Protein AF-A0A9E2ZKD4-F1 (afdb_monomer)

Nearest PDB structures (foldseek):
  1iul-assembly1_A  TM=9.015E-01  e=1.780E-11  Thermus thermophilus
  3ufx-assembly1_A  TM=7.859E-01  e=5.517E-05  Thermus aquaticus
  1oi7-assembly1_A  TM=7.843E-01  e=1.184E-04  Thermus thermophilus HB8
  7mss-assembly1_A  TM=6.967E-01  e=1.414E-03  Homo sapiens
  7jmk-assembly2_C  TM=7.103E-01  e=1.943E-03  Sus scrofa

Foldseek 3Di:
DDDDDDDDDDDDDDDDPPDDPQDPQQPPPPPDPDDDDDDLPADLVVLVCCLPVDAEEEQEPQDQDCPDPSVVLLVLCVVSRHHYAYADLVDQDHPNHGYHPALLRDPLSSPHAEYEYPDAQVPVLVNLVSCLVSVHQEYAAEANRDDVVSSVVNVVSNHRYHHRHRVSVSCVVVVD

Solvent-accessible surface area (backbone atoms only — not comparable to full-atom values): 10615 Å² total; per-residue (Å²): 134,86,78,83,86,85,84,81,89,85,85,89,80,84,88,79,84,80,76,76,81,73,74,79,78,75,76,76,74,79,86,73,79,90,66,92,74,89,73,80,58,66,50,71,65,53,55,48,46,53,73,70,67,56,51,29,34,32,32,38,55,37,44,88,52,73,88,38,66,46,26,46,43,50,47,44,42,43,75,73,70,31,48,60,40,35,19,26,73,89,45,65,65,50,98,94,28,67,24,29,60,43,75,77,71,52,60,75,89,72,51,53,35,33,40,36,37,64,44,57,36,98,59,36,44,65,57,44,54,42,36,59,72,67,64,31,52,26,43,34,26,25,68,86,18,67,49,69,72,40,46,51,53,36,47,76,72,69,25,45,48,41,63,54,45,49,67,75,58,47,34,73,73,69,74,102

Structure (mmCIF, N/CA/C/O backbone):
data_AF-A0A9E2ZKD4-F1
#
_entry.id   AF-A0A9E2ZKD4-F1
#
loop_
_atom_site.group_PDB
_atom_site.id
_atom_site.type_symbol
_atom_site.label_atom_id
_atom_site.label_alt_id
_atom_site.label_comp_id
_atom_site.label_asym_id
_atom_site.label_entity_id
_atom_site.label_seq_id
_atom_site.pdbx_PDB_ins_code
_atom_site.Cartn_x
_atom_site.Cartn_y
_atom_site.Cartn_z
_atom_site.occupancy
_atom_site.B_iso_or_equiv
_atom_site.auth_seq_id
_atom_site.auth_comp_id
_atom_site.auth_asym_id
_atom_site.auth_atom_id
_atom_site.pdbx_PDB_model_num
ATOM 1 N N . MET A 1 1 ? 36.416 5.811 59.026 1.00 36.94 1 MET A N 1
ATOM 2 C CA . MET A 1 1 ? 36.657 5.945 57.577 1.00 36.94 1 MET A CA 1
ATOM 3 C C . MET A 1 1 ? 36.026 4.723 56.949 1.00 36.94 1 MET A C 1
ATOM 5 O O . MET A 1 1 ? 36.525 3.634 57.180 1.00 36.94 1 MET A O 1
ATOM 9 N N . SER A 1 2 ? 34.744 4.839 56.617 1.00 34.47 2 SER A N 1
ATOM 10 C CA . SER A 1 2 ? 34.282 5.076 55.236 1.00 34.47 2 SER A CA 1
ATOM 11 C C . SER A 1 2 ? 34.100 3.724 54.548 1.00 34.47 2 SER A C 1
ATOM 13 O O . SER A 1 2 ? 35.009 2.911 54.608 1.00 34.47 2 SER A O 1
ATOM 15 N N . GLU A 1 3 ? 32.999 3.346 53.925 1.00 33.75 3 GLU A N 1
ATOM 16 C CA . GLU A 1 3 ? 31.674 3.892 53.621 1.00 33.75 3 GLU A CA 1
ATOM 17 C C . GLU A 1 3 ? 30.834 2.611 53.385 1.00 33.75 3 GLU A C 1
ATOM 19 O O . GLU A 1 3 ? 31.353 1.617 52.881 1.00 33.75 3 GLU A O 1
ATOM 24 N N . ASP A 1 4 ? 29.703 2.461 54.071 1.00 29.75 4 ASP A N 1
ATOM 25 C CA . ASP A 1 4 ? 28.352 2.656 53.514 1.00 29.75 4 ASP A CA 1
ATOM 26 C C . ASP A 1 4 ? 27.877 1.453 52.661 1.00 29.75 4 ASP A C 1
ATOM 28 O O . ASP A 1 4 ? 28.505 1.058 51.687 1.00 29.75 4 ASP A O 1
ATOM 32 N N . CYS A 1 5 ? 26.894 0.702 53.178 1.00 24.03 5 CYS A N 1
ATOM 33 C CA . CYS A 1 5 ? 25.504 0.682 52.680 1.00 24.03 5 CYS A CA 1
ATOM 34 C C . CYS A 1 5 ? 25.340 -0.364 51.562 1.00 24.03 5 CYS A C 1
ATOM 36 O O . CYS A 1 5 ? 26.036 -0.344 50.562 1.00 24.03 5 CYS A O 1
ATOM 38 N N . GLY A 1 6 ? 24.512 -1.397 51.656 1.00 25.64 6 GLY A N 1
ATOM 39 C CA . GLY A 1 6 ? 23.216 -1.518 52.297 1.00 25.64 6 GLY A CA 1
ATOM 40 C C . GLY A 1 6 ? 22.281 -2.196 51.285 1.00 25.64 6 GLY A C 1
ATOM 41 O O . GLY A 1 6 ? 22.474 -2.095 50.079 1.00 25.64 6 GLY A O 1
ATOM 42 N N . ASP A 1 7 ? 21.261 -2.864 51.813 1.00 29.80 7 ASP A N 1
ATOM 43 C CA . ASP A 1 7 ? 19.986 -3.166 51.149 1.00 29.80 7 ASP A CA 1
ATOM 44 C C . ASP A 1 7 ? 19.743 -4.544 50.470 1.00 29.80 7 ASP A C 1
ATOM 46 O O . ASP A 1 7 ? 20.015 -4.815 49.303 1.00 29.80 7 ASP A O 1
ATOM 50 N N . VAL A 1 8 ? 19.174 -5.433 51.298 1.00 28.08 8 VAL A N 1
ATOM 51 C CA . VAL A 1 8 ? 17.851 -6.078 51.148 1.00 28.08 8 VAL A CA 1
ATOM 52 C C . VAL A 1 8 ? 17.507 -6.754 49.809 1.00 28.08 8 VAL A C 1
ATOM 54 O O . VAL A 1 8 ? 17.046 -6.167 48.833 1.00 28.08 8 VAL A O 1
ATOM 57 N N . ARG A 1 9 ? 17.503 -8.092 49.861 1.00 30.50 9 ARG A N 1
ATOM 58 C CA . ARG A 1 9 ? 16.556 -8.925 49.099 1.00 30.50 9 ARG A CA 1
ATOM 59 C C . ARG A 1 9 ? 15.141 -8.676 49.623 1.00 30.50 9 ARG A C 1
ATOM 61 O O . ARG A 1 9 ? 14.994 -8.736 50.838 1.00 30.50 9 ARG A O 1
ATOM 68 N N . VAL A 1 10 ? 14.116 -8.610 48.751 1.00 29.84 10 VAL A N 1
ATOM 69 C CA . VAL A 1 10 ? 12.889 -9.452 48.824 1.00 29.84 10 VAL A CA 1
ATOM 70 C C . VAL A 1 10 ? 11.753 -9.051 47.840 1.00 29.84 10 VAL A C 1
ATOM 72 O O . VAL A 1 10 ? 11.271 -7.930 47.824 1.00 29.84 10 VAL A O 1
ATOM 75 N N . ARG A 1 11 ? 11.243 -10.091 47.150 1.00 30.28 11 ARG A N 1
ATOM 76 C CA . ARG A 1 11 ? 9.865 -10.376 46.656 1.00 30.28 11 ARG A CA 1
ATOM 77 C C . ARG A 1 11 ? 9.265 -9.744 45.380 1.00 30.28 11 ARG A C 1
ATOM 79 O O . ARG A 1 11 ? 8.984 -8.564 45.252 1.00 30.28 11 ARG A O 1
ATOM 86 N N . ARG A 1 12 ? 8.857 -10.707 44.540 1.00 40.44 12 ARG A N 1
ATOM 87 C CA . ARG A 1 12 ? 7.824 -10.750 43.490 1.00 40.44 12 ARG A CA 1
ATOM 88 C C . ARG A 1 12 ? 6.602 -9.828 43.686 1.00 40.44 12 ARG A C 1
ATOM 90 O O . ARG A 1 12 ? 5.937 -9.903 44.716 1.00 40.44 12 ARG A O 1
ATOM 97 N N . ARG A 1 13 ? 6.173 -9.185 42.590 1.00 37.03 13 ARG A N 1
ATOM 98 C CA . ARG A 1 13 ? 4.765 -8.906 42.213 1.00 37.03 13 ARG A CA 1
ATOM 99 C C . ARG A 1 13 ? 4.654 -9.084 40.689 1.00 37.03 13 ARG A C 1
ATOM 101 O O . ARG A 1 13 ? 5.469 -8.544 39.960 1.00 37.03 13 ARG A O 1
ATOM 108 N N . ARG A 1 14 ? 3.949 -10.113 40.206 1.00 32.31 14 ARG A N 1
ATOM 109 C CA . ARG A 1 14 ? 2.558 -10.083 39.699 1.00 32.31 14 ARG A CA 1
ATOM 110 C C . ARG A 1 14 ? 2.291 -8.982 38.659 1.00 32.31 14 ARG A C 1
ATOM 112 O O . ARG A 1 14 ? 2.238 -7.813 39.004 1.00 32.31 14 ARG A O 1
ATOM 119 N N . GLY A 1 15 ? 2.086 -9.463 37.429 1.00 33.38 15 GLY A N 1
ATOM 120 C CA . GLY A 1 15 ? 1.251 -8.968 36.332 1.00 33.38 15 GLY A CA 1
ATOM 121 C C . GLY A 1 15 ? 0.768 -7.520 36.324 1.00 33.38 15 GLY A C 1
ATOM 122 O O . GLY A 1 15 ? -0.015 -7.113 37.172 1.00 33.38 15 GLY A O 1
ATOM 123 N N . ALA A 1 16 ? 1.085 -6.839 35.227 1.00 34.12 16 ALA A N 1
ATOM 124 C CA . ALA A 1 16 ? 0.188 -5.890 34.588 1.00 34.12 16 ALA A CA 1
ATOM 125 C C . ALA A 1 16 ? 0.417 -5.990 33.076 1.00 34.12 16 ALA A C 1
ATOM 127 O O . ALA A 1 16 ? 1.496 -5.680 32.574 1.00 34.12 16 ALA A O 1
ATOM 128 N N . ALA A 1 17 ? -0.587 -6.507 32.370 1.00 35.09 17 ALA A N 1
ATOM 129 C CA . ALA A 1 17 ? -0.653 -6.459 30.922 1.00 35.09 17 ALA A CA 1
ATOM 130 C C . ALA A 1 17 ? -0.643 -4.988 30.492 1.00 35.09 17 ALA A C 1
ATOM 132 O O . ALA A 1 17 ? -1.524 -4.217 30.876 1.00 35.09 17 ALA A O 1
ATOM 133 N N . LEU A 1 18 ? 0.366 -4.596 29.717 1.00 36.00 18 LEU A N 1
ATOM 134 C CA . LEU A 1 18 ? 0.381 -3.302 29.054 1.00 36.00 18 LEU A CA 1
ATOM 135 C C . LEU A 1 18 ? -0.612 -3.376 27.897 1.00 36.00 18 LEU A C 1
ATOM 137 O O . LEU A 1 18 ? 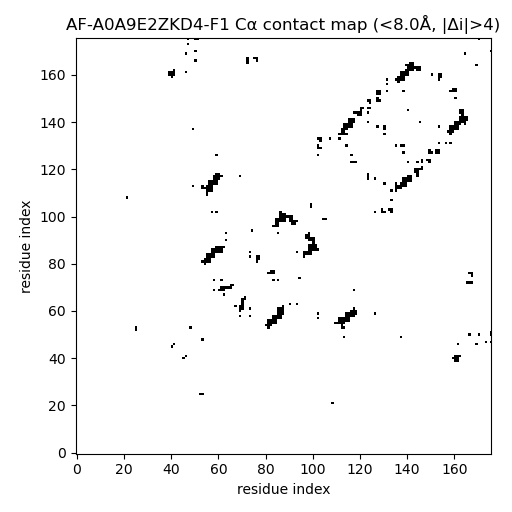-0.324 -3.902 26.826 1.00 36.00 18 LEU A O 1
ATOM 141 N N . ILE A 1 19 ? -1.813 -2.884 28.179 1.00 37.66 19 ILE A N 1
ATOM 142 C CA . ILE A 1 19 ? -2.809 -2.454 27.206 1.00 37.66 19 ILE A CA 1
ATOM 143 C C . ILE A 1 19 ? -2.120 -1.667 26.084 1.00 37.66 19 ILE A C 1
ATOM 145 O O . ILE A 1 19 ? -1.571 -0.584 26.297 1.00 37.66 19 ILE A O 1
ATOM 149 N N . GLY A 1 20 ? -2.117 -2.258 24.889 1.00 32.75 20 GLY A N 1
ATOM 150 C CA . GLY A 1 20 ? -1.643 -1.615 23.676 1.00 32.75 20 GLY A CA 1
ATOM 151 C C . GLY A 1 20 ? -2.433 -0.334 23.448 1.00 32.75 20 GLY A C 1
ATOM 152 O O . GLY A 1 20 ? -3.662 -0.348 23.389 1.00 32.75 20 GLY A O 1
ATOM 153 N N . ARG A 1 21 ? -1.716 0.783 23.342 1.00 38.25 21 ARG A N 1
ATOM 154 C CA . ARG A 1 21 ? -2.266 2.035 22.832 1.00 38.25 21 ARG A CA 1
ATOM 155 C C . ARG A 1 21 ? -2.567 1.802 21.354 1.00 38.25 21 ARG A C 1
ATOM 157 O O . ARG A 1 21 ? -1.681 1.936 20.521 1.00 38.25 21 ARG A O 1
ATOM 164 N N . GLY A 1 22 ? -3.787 1.370 21.046 1.00 34.03 22 GLY A N 1
ATOM 165 C CA . GLY A 1 22 ? -4.290 1.417 19.681 1.00 34.03 22 GLY A CA 1
ATOM 166 C C . GLY A 1 22 ? -4.307 2.877 19.249 1.00 34.03 22 GLY A C 1
ATOM 167 O O . GLY A 1 22 ? -4.944 3.702 19.910 1.00 34.03 22 GLY A O 1
ATOM 168 N N . SER A 1 23 ? -3.564 3.209 18.197 1.00 42.91 23 SER A N 1
ATOM 169 C CA . SER A 1 23 ? -3.660 4.519 17.563 1.00 42.91 23 SER A CA 1
ATOM 170 C C . SER A 1 23 ? -5.123 4.764 17.174 1.00 42.91 23 SER A C 1
ATOM 172 O O . SER A 1 23 ? -5.775 3.845 16.665 1.00 42.91 23 SER A O 1
ATOM 174 N N . PRO A 1 24 ? -5.686 5.952 17.450 1.00 36.69 24 PRO A N 1
ATOM 175 C CA . PRO A 1 24 ? -7.052 6.252 17.051 1.00 36.69 24 PRO A CA 1
ATOM 176 C C . PRO A 1 24 ? -7.137 6.159 15.526 1.00 36.69 24 PRO A C 1
ATOM 178 O O . PRO A 1 24 ? -6.409 6.863 14.831 1.00 36.69 24 PRO A O 1
ATOM 181 N N . ARG A 1 25 ? -8.003 5.265 15.021 1.00 52.25 25 ARG A N 1
ATOM 182 C CA . ARG A 1 25 ? -8.305 5.132 13.587 1.00 52.25 25 ARG A CA 1
ATOM 183 C C . ARG A 1 25 ? -8.540 6.524 13.006 1.00 52.25 25 ARG A C 1
ATOM 185 O O . ARG A 1 25 ? -9.401 7.254 13.510 1.00 52.25 25 ARG A O 1
ATOM 192 N N . VAL A 1 26 ? -7.799 6.883 11.963 1.00 47.41 26 VAL A N 1
ATOM 193 C CA . VAL A 1 26 ? -7.989 8.159 11.280 1.00 47.41 26 VAL A CA 1
ATOM 194 C C . VAL A 1 26 ? -9.318 8.094 10.547 1.00 47.41 26 VAL A C 1
ATOM 196 O O . VAL A 1 26 ? -9.463 7.488 9.491 1.00 47.41 26 VAL A O 1
ATOM 199 N N . ARG A 1 27 ? -10.338 8.700 11.151 1.00 46.38 27 ARG A N 1
ATOM 200 C CA . ARG A 1 27 ? -11.640 8.875 10.520 1.00 46.38 27 ARG A CA 1
ATOM 201 C C . ARG A 1 27 ? -11.493 10.028 9.530 1.00 46.38 27 ARG A C 1
ATOM 203 O O . ARG A 1 27 ? -11.744 11.179 9.881 1.00 46.38 27 ARG A O 1
ATOM 210 N N . LEU A 1 28 ? -11.021 9.734 8.318 1.00 51.41 28 LEU A N 1
ATOM 211 C CA . LEU A 1 28 ? -11.102 10.683 7.211 1.00 51.41 28 LEU A CA 1
ATOM 212 C C . LEU A 1 28 ? -12.592 10.931 6.958 1.00 51.41 28 LEU A C 1
ATOM 214 O O . LEU A 1 28 ? -13.298 10.068 6.442 1.00 51.41 28 LEU A O 1
ATOM 218 N N . SER A 1 29 ? -13.099 12.078 7.415 1.00 41.91 29 SER A N 1
ATOM 219 C CA . SER A 1 29 ? -14.469 12.491 7.123 1.00 41.91 29 SER A CA 1
ATOM 220 C C . SER A 1 29 ? -14.633 12.537 5.607 1.00 41.91 29 SER A C 1
ATOM 222 O O . SER A 1 29 ? -13.855 13.234 4.950 1.00 41.91 29 SER A O 1
ATOM 224 N N . PRO A 1 30 ? -15.620 11.838 5.029 1.00 39.84 30 PRO A N 1
ATOM 225 C CA . PRO A 1 30 ? -15.852 11.947 3.610 1.00 39.84 30 PRO A CA 1
ATOM 226 C C . PRO A 1 30 ? -16.431 13.348 3.390 1.00 39.84 30 PRO A C 1
ATOM 228 O O . PRO A 1 30 ? -17.553 13.652 3.796 1.00 39.84 30 PRO A O 1
ATOM 231 N N . LEU A 1 31 ? -15.635 14.247 2.812 1.00 42.56 31 LEU A N 1
ATOM 232 C CA . LEU A 1 31 ? -16.127 15.526 2.310 1.00 42.56 31 LEU A CA 1
ATOM 233 C C . LEU A 1 31 ? -16.977 15.228 1.066 1.00 42.56 31 LEU A C 1
ATOM 235 O O . LEU A 1 31 ? -16.537 15.401 -0.066 1.00 42.56 31 LEU A O 1
ATOM 239 N N . VAL A 1 32 ? -18.189 14.706 1.275 1.00 43.56 32 VAL A N 1
ATOM 240 C CA . VAL A 1 32 ? -19.133 14.396 0.199 1.00 43.56 32 VAL A CA 1
ATOM 241 C C . VAL A 1 32 ? -19.938 15.646 -0.131 1.00 43.56 32 VAL A C 1
ATOM 243 O O . VAL A 1 32 ? -21.002 15.897 0.436 1.00 43.56 32 VAL A O 1
ATOM 246 N N . GLY A 1 33 ? -19.461 16.403 -1.116 1.00 31.28 33 GLY A N 1
ATOM 247 C CA . GLY A 1 33 ? -20.352 17.169 -1.979 1.00 31.28 33 GLY A CA 1
ATOM 248 C C . GLY A 1 33 ? -21.110 16.189 -2.874 1.00 31.28 33 GLY A C 1
ATOM 249 O O . GLY A 1 33 ? -20.544 15.642 -3.816 1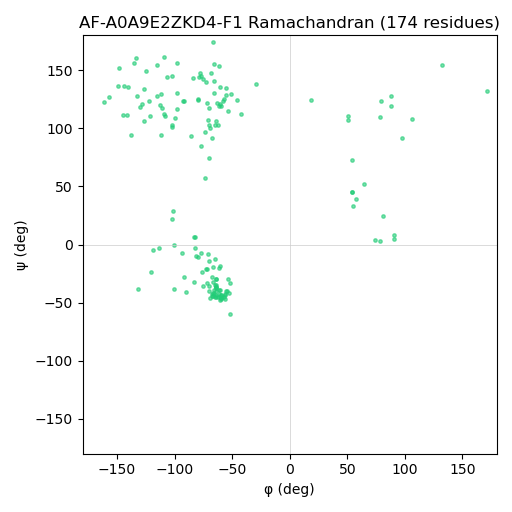.00 31.28 33 GLY A O 1
ATOM 250 N N . HIS A 1 34 ? -22.377 15.920 -2.558 1.00 34.97 34 HIS A N 1
ATOM 251 C CA . HIS A 1 34 ? -23.242 15.062 -3.366 1.00 34.97 34 HIS A CA 1
ATOM 252 C C . HIS A 1 34 ? -23.496 15.706 -4.736 1.00 34.97 34 HIS A C 1
ATOM 254 O O . HIS A 1 34 ? -24.352 16.577 -4.865 1.00 34.97 34 HIS A O 1
ATOM 260 N N . THR A 1 35 ? -22.814 15.220 -5.773 1.00 29.39 35 THR A N 1
ATOM 261 C CA . THR A 1 35 ? -23.247 15.412 -7.163 1.00 29.39 35 THR A CA 1
ATOM 262 C C . THR A 1 35 ? -23.179 14.069 -7.878 1.00 29.39 35 THR A C 1
ATOM 264 O O . THR A 1 35 ? -22.190 13.349 -7.780 1.00 29.39 35 THR A O 1
ATOM 267 N N . ARG A 1 36 ? -24.286 13.688 -8.522 1.00 36.75 36 ARG A N 1
ATOM 268 C CA . ARG A 1 36 ? -24.474 12.401 -9.204 1.00 36.75 36 ARG A CA 1
ATOM 269 C C . ARG A 1 36 ? -23.372 12.162 -10.245 1.00 36.75 36 ARG A C 1
ATOM 271 O O . ARG A 1 36 ? -23.210 12.986 -11.136 1.00 36.75 36 ARG A O 1
ATOM 278 N N . GLY A 1 37 ? -22.735 10.992 -10.184 1.00 34.34 37 GLY A N 1
ATOM 279 C CA . GLY A 1 37 ? -21.926 10.431 -11.270 1.00 34.34 37 GLY A CA 1
ATOM 280 C C . GLY A 1 37 ? -20.415 10.495 -11.040 1.00 34.34 37 GLY A C 1
ATOM 281 O O . GLY A 1 37 ? -19.807 11.550 -11.149 1.00 34.34 37 GLY A O 1
ATOM 282 N N . THR A 1 38 ? -19.824 9.326 -10.783 1.00 40.06 38 THR A N 1
ATOM 283 C CA . THR A 1 38 ? -18.451 8.969 -11.180 1.00 40.06 38 THR A CA 1
ATOM 284 C C . THR A 1 38 ? -17.332 9.927 -10.744 1.00 40.06 38 THR A C 1
ATOM 286 O O . THR A 1 38 ? -16.708 10.582 -11.572 1.00 40.06 38 THR A O 1
ATOM 289 N N . ALA A 1 39 ? -16.991 9.945 -9.456 1.00 41.53 39 ALA A N 1
ATOM 290 C CA . ALA A 1 39 ? -15.699 10.470 -9.018 1.00 41.53 39 ALA A CA 1
ATOM 291 C C . ALA A 1 39 ? -14.843 9.314 -8.493 1.00 41.53 39 ALA A C 1
ATOM 293 O O . ALA A 1 39 ? -14.927 8.926 -7.331 1.00 41.53 39 ALA A O 1
ATOM 294 N N . LEU A 1 40 ? -14.003 8.754 -9.366 1.00 50.25 40 LEU A N 1
ATOM 295 C CA . LEU A 1 40 ? -12.756 8.146 -8.911 1.00 50.25 40 LEU A CA 1
ATOM 296 C C . LEU A 1 40 ? -12.041 9.230 -8.085 1.00 50.25 40 LEU A C 1
ATOM 298 O O . LEU A 1 40 ? -11.746 10.303 -8.614 1.00 50.25 40 LEU A O 1
ATOM 302 N N . HIS A 1 41 ? -11.859 9.010 -6.781 1.00 54.44 41 HIS A N 1
ATOM 303 C CA . HIS A 1 41 ? -11.359 10.007 -5.823 1.00 54.44 41 HIS A CA 1
ATOM 304 C C . HIS A 1 41 ? -9.845 10.263 -5.985 1.00 54.44 41 HIS A C 1
ATOM 306 O O . HIS A 1 41 ? -9.058 10.100 -5.060 1.00 54.44 41 HIS A O 1
ATOM 312 N N . THR A 1 42 ? -9.423 10.668 -7.184 1.00 59.44 42 THR A N 1
ATOM 313 C CA . THR A 1 42 ? -8.028 10.958 -7.557 1.00 59.44 42 THR A CA 1
ATOM 314 C C . THR A 1 42 ? -7.749 12.467 -7.595 1.00 59.44 42 THR A C 1
ATOM 316 O O . THR A 1 42 ? -6.821 12.917 -8.267 1.00 59.44 42 THR A O 1
ATOM 319 N N . THR A 1 43 ? -8.546 13.297 -6.911 1.00 70.94 43 THR A N 1
ATOM 320 C CA . THR A 1 43 ? -8.189 14.713 -6.757 1.00 70.94 43 THR A CA 1
ATOM 321 C C . THR A 1 43 ? -6.966 14.851 -5.855 1.00 70.94 43 THR A C 1
ATOM 323 O O . THR A 1 43 ? -6.733 14.069 -4.932 1.00 70.94 43 THR A O 1
ATOM 326 N N . GLN A 1 44 ? -6.162 15.870 -6.146 1.00 79.38 44 GLN A N 1
ATOM 327 C CA . GLN A 1 44 ? -4.899 16.150 -5.469 1.00 79.38 44 GLN A CA 1
ATOM 328 C C . GLN A 1 44 ? -5.024 16.216 -3.938 1.00 79.38 44 GLN A C 1
ATOM 330 O O . GLN A 1 44 ? -4.103 15.812 -3.231 1.00 79.38 44 GLN A O 1
ATOM 335 N N . ASP A 1 45 ? -6.162 16.694 -3.434 1.00 83.75 45 ASP A N 1
ATOM 336 C CA . ASP A 1 45 ? -6.409 16.821 -1.999 1.00 83.75 45 ASP A CA 1
ATOM 337 C C . ASP A 1 45 ? -6.586 15.464 -1.308 1.00 83.75 45 ASP A C 1
ATOM 339 O O . ASP A 1 45 ? -6.059 15.288 -0.214 1.00 83.75 45 ASP A O 1
ATOM 343 N N . PHE A 1 46 ? -7.209 14.471 -1.957 1.00 85.56 46 PHE A N 1
ATOM 344 C CA . PHE A 1 46 ? -7.301 13.115 -1.395 1.00 85.56 46 PHE A CA 1
ATOM 345 C C . PHE A 1 46 ? -5.938 12.437 -1.327 1.00 85.56 46 PHE A C 1
ATOM 347 O O . PHE A 1 46 ? -5.604 11.821 -0.319 1.00 85.56 46 PHE A O 1
ATOM 354 N N . ILE A 1 47 ? -5.133 12.574 -2.384 1.00 92.12 47 ILE A N 1
ATOM 355 C CA . ILE A 1 47 ? -3.771 12.028 -2.405 1.00 92.12 47 ILE A CA 1
ATOM 356 C C . ILE A 1 47 ? -2.943 12.653 -1.279 1.00 92.12 47 ILE A C 1
ATOM 358 O O . ILE A 1 47 ? -2.265 11.937 -0.542 1.00 92.12 47 ILE A O 1
ATOM 362 N N . ARG A 1 48 ? -3.035 13.977 -1.106 1.00 92.12 48 ARG A N 1
ATOM 363 C CA . ARG A 1 48 ? -2.374 14.677 -0.002 1.00 92.12 48 ARG A CA 1
ATOM 364 C C . ARG A 1 48 ? -2.852 14.163 1.352 1.00 92.12 48 ARG A C 1
ATOM 366 O O . ARG A 1 48 ? -2.022 13.901 2.215 1.00 92.12 48 ARG A O 1
ATOM 373 N N . ASP A 1 49 ? -4.157 14.010 1.540 1.00 91.94 49 ASP A N 1
ATOM 374 C CA . ASP A 1 49 ? -4.731 13.508 2.787 1.00 91.94 49 ASP A CA 1
ATOM 375 C C . ASP A 1 49 ? -4.218 12.109 3.130 1.00 91.94 49 ASP A C 1
ATOM 377 O O . ASP A 1 49 ? -3.782 11.890 4.257 1.00 91.94 49 ASP A O 1
ATOM 381 N N . LEU A 1 50 ? -4.174 11.184 2.168 1.00 94.56 50 LEU A N 1
ATOM 382 C CA . LEU A 1 50 ? -3.586 9.862 2.394 1.00 94.56 50 LEU A CA 1
ATOM 383 C C . LEU A 1 50 ? -2.110 9.963 2.793 1.00 94.56 50 LEU A C 1
ATOM 385 O O . LEU A 1 50 ? -1.693 9.322 3.751 1.00 94.56 50 LEU A O 1
ATOM 389 N N . LEU A 1 51 ? -1.330 10.809 2.122 1.00 95.56 51 LEU A N 1
ATOM 390 C CA . LEU A 1 51 ? 0.101 10.976 2.397 1.00 95.56 51 LEU A CA 1
ATOM 391 C C . LEU A 1 51 ? 0.418 11.814 3.647 1.00 95.56 51 LEU A C 1
ATOM 393 O O . LEU A 1 51 ? 1.576 11.908 4.028 1.00 95.56 51 LEU A O 1
ATOM 397 N N . THR A 1 52 ? -0.565 12.433 4.297 1.00 94.12 52 THR A N 1
ATOM 398 C CA . THR A 1 52 ? -0.321 13.281 5.485 1.00 94.12 52 THR A CA 1
ATOM 399 C C . THR A 1 52 ? -1.050 12.810 6.730 1.00 94.12 52 THR A C 1
ATOM 401 O O . THR A 1 52 ? -0.637 13.129 7.843 1.00 94.12 52 THR A O 1
ATOM 404 N N . LYS A 1 53 ? -2.142 12.064 6.558 1.00 94.94 53 LYS A N 1
ATOM 405 C CA . LYS A 1 53 ? -3.023 11.638 7.645 1.00 94.94 53 LYS A CA 1
ATOM 406 C C . LYS A 1 53 ? -2.996 10.132 7.875 1.00 94.94 53 LYS A C 1
ATOM 408 O O . LYS A 1 53 ? -3.678 9.691 8.781 1.00 94.94 53 LYS A O 1
ATOM 413 N N . THR A 1 54 ? -2.262 9.346 7.088 1.00 96.62 54 THR A N 1
ATOM 414 C CA . THR A 1 54 ? -2.088 7.904 7.342 1.00 96.62 54 THR A CA 1
ATOM 415 C C . THR A 1 54 ? -0.668 7.601 7.795 1.00 96.62 54 THR A C 1
ATOM 417 O O . THR A 1 54 ? 0.251 8.394 7.587 1.00 96.62 54 THR A O 1
ATOM 420 N N . HIS A 1 55 ? -0.481 6.440 8.413 1.00 96.94 55 HIS A N 1
ATOM 421 C CA . HIS A 1 55 ? 0.783 6.044 9.016 1.00 96.94 55 HIS A CA 1
ATOM 422 C C . HIS A 1 55 ? 1.215 4.637 8.615 1.00 96.94 55 HIS A C 1
ATOM 424 O O . HIS A 1 55 ? 2.407 4.430 8.391 1.00 96.94 55 HIS A O 1
ATOM 430 N N . THR A 1 56 ? 0.290 3.678 8.502 1.00 98.56 56 THR A N 1
ATOM 431 C CA . THR A 1 56 ? 0.641 2.270 8.243 1.00 98.56 56 THR A CA 1
ATOM 432 C C . THR A 1 56 ? 0.225 1.815 6.850 1.00 98.56 56 THR A C 1
ATOM 434 O O . THR A 1 56 ? -0.960 1.748 6.524 1.00 98.56 56 THR A O 1
ATOM 437 N N . TRP A 1 57 ? 1.219 1.450 6.044 1.00 98.69 57 TRP A N 1
ATOM 438 C CA . TRP A 1 57 ? 1.060 1.038 4.653 1.00 98.69 57 TRP A CA 1
ATOM 439 C C . TRP A 1 57 ? 1.465 -0.424 4.477 1.00 98.69 57 TRP A C 1
ATOM 441 O O . TRP A 1 57 ? 2.575 -0.809 4.842 1.00 98.69 57 TRP A O 1
ATOM 451 N N . ALA A 1 58 ? 0.601 -1.241 3.882 1.00 98.75 58 ALA A N 1
ATOM 452 C CA . ALA A 1 58 ? 0.958 -2.584 3.442 1.00 98.75 58 ALA A CA 1
ATOM 453 C C . ALA A 1 58 ? 1.401 -2.547 1.975 1.00 98.75 58 ALA A C 1
ATOM 455 O O . ALA A 1 58 ? 0.637 -2.116 1.118 1.00 98.75 58 ALA A O 1
ATOM 456 N N . VAL A 1 59 ? 2.615 -3.012 1.669 1.00 98.75 59 VAL A N 1
ATOM 457 C CA . VAL A 1 5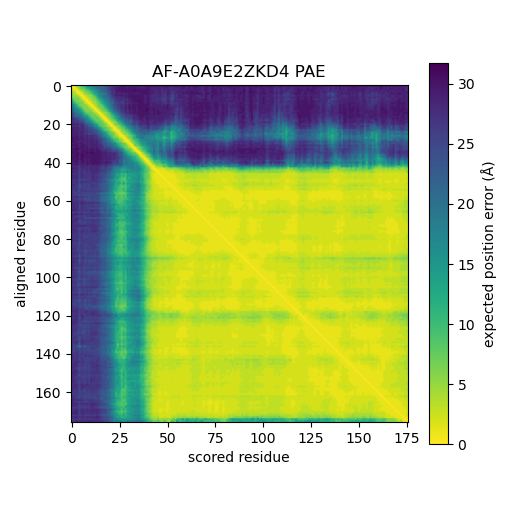9 ? 3.142 -3.025 0.291 1.00 98.75 59 VAL A CA 1
ATOM 458 C C . VAL A 1 59 ? 3.049 -4.435 -0.280 1.00 98.75 59 VAL A C 1
ATOM 460 O O . VAL A 1 59 ? 3.867 -5.310 0.024 1.00 98.75 59 VAL A O 1
ATOM 463 N N . VAL A 1 60 ? 2.054 -4.655 -1.134 1.00 98.50 60 VAL A N 1
ATOM 464 C CA . VAL A 1 60 ? 1.776 -5.933 -1.788 1.00 98.50 60 VAL A CA 1
ATOM 465 C C . VAL A 1 60 ? 2.698 -6.153 -2.977 1.00 98.50 60 VAL A C 1
ATOM 467 O O . VAL A 1 60 ? 2.777 -5.345 -3.900 1.00 98.50 60 VAL A O 1
ATOM 470 N N . GLY A 1 61 ? 3.392 -7.293 -2.968 1.00 96.88 61 GLY A N 1
ATOM 471 C CA . GLY A 1 61 ? 4.422 -7.603 -3.954 1.00 96.88 61 GLY A CA 1
ATOM 472 C C . GLY A 1 61 ? 5.766 -6.951 -3.636 1.00 96.88 61 GLY A C 1
ATOM 473 O O . GLY A 1 61 ? 6.574 -6.749 -4.545 1.00 96.88 61 GLY A O 1
ATOM 474 N N . CYS A 1 62 ? 6.028 -6.633 -2.364 1.00 97.81 62 CYS A N 1
ATOM 475 C CA . CYS A 1 62 ? 7.278 -6.013 -1.942 1.00 97.81 62 CYS A CA 1
ATOM 476 C C . CYS A 1 62 ? 8.478 -6.944 -2.192 1.00 97.81 62 CYS A C 1
ATOM 478 O O . CYS A 1 62 ? 8.678 -7.954 -1.518 1.00 97.81 62 CYS A O 1
ATOM 480 N N . SER A 1 63 ? 9.274 -6.628 -3.211 1.00 98.06 63 SER A N 1
ATOM 481 C CA . SER A 1 63 ? 10.473 -7.385 -3.578 1.00 98.06 63 SER A CA 1
ATOM 482 C C . SER A 1 63 ? 11.666 -7.135 -2.635 1.00 98.06 63 SER A C 1
ATOM 484 O O . SER A 1 63 ? 11.934 -5.982 -2.291 1.00 98.06 63 SER A O 1
ATOM 486 N N . PRO A 1 64 ? 12.481 -8.163 -2.316 1.00 97.31 64 PRO A N 1
ATOM 487 C CA . PRO A 1 64 ? 13.756 -7.981 -1.620 1.00 97.31 64 PRO A CA 1
ATOM 488 C C . PRO A 1 64 ? 14.856 -7.361 -2.497 1.00 97.31 64 PRO A C 1
ATOM 490 O O . PRO A 1 64 ? 15.792 -6.783 -1.960 1.00 97.31 64 PRO A O 1
ATOM 493 N N . ASP A 1 65 ? 14.746 -7.443 -3.829 1.00 98.00 65 ASP A N 1
ATOM 494 C CA . ASP A 1 65 ? 15.711 -6.842 -4.763 1.00 98.00 65 ASP A CA 1
ATOM 495 C C . ASP A 1 65 ? 15.620 -5.297 -4.760 1.00 98.00 65 ASP A C 1
ATOM 497 O O . ASP A 1 65 ? 14.591 -4.763 -5.199 1.00 98.00 65 ASP A O 1
ATOM 501 N N . PRO A 1 66 ? 16.689 -4.569 -4.366 1.00 97.25 66 PRO A N 1
ATOM 502 C CA . PRO A 1 66 ? 16.713 -3.102 -4.317 1.00 97.25 66 PRO A CA 1
ATOM 503 C C . PRO A 1 66 ? 16.485 -2.403 -5.664 1.00 97.25 66 PRO A C 1
ATOM 505 O O . PRO A 1 66 ? 16.134 -1.223 -5.720 1.00 97.25 66 PRO A O 1
ATOM 508 N N . ARG A 1 67 ? 16.659 -3.120 -6.778 1.00 97.00 67 ARG A N 1
ATOM 509 C CA . ARG A 1 67 ? 16.437 -2.598 -8.133 1.00 97.00 67 ARG A CA 1
ATOM 510 C C . ARG A 1 67 ? 14.964 -2.618 -8.536 1.00 97.00 67 ARG A C 1
ATOM 512 O O . ARG A 1 67 ? 14.607 -2.035 -9.562 1.00 97.00 67 ARG A O 1
ATOM 519 N N . ARG A 1 68 ? 14.084 -3.258 -7.763 1.00 97.62 68 ARG A N 1
ATOM 520 C CA . ARG A 1 68 ? 12.642 -3.291 -8.043 1.00 97.62 68 ARG A CA 1
ATOM 521 C C . ARG A 1 68 ? 11.946 -2.045 -7.500 1.00 97.62 68 ARG A C 1
ATOM 523 O O . ARG A 1 68 ? 12.282 -1.549 -6.428 1.00 97.62 68 ARG A O 1
ATOM 530 N N . ALA A 1 69 ? 10.949 -1.559 -8.241 1.00 97.00 69 ALA A N 1
ATOM 531 C CA . ALA A 1 69 ? 10.185 -0.366 -7.871 1.00 97.00 69 ALA A CA 1
ATOM 532 C C . ALA A 1 69 ? 9.529 -0.509 -6.489 1.00 97.00 69 ALA A C 1
ATOM 534 O O . ALA A 1 69 ? 9.698 0.377 -5.660 1.00 97.00 69 ALA A O 1
ATOM 535 N N . SER A 1 70 ? 8.907 -1.658 -6.207 1.00 97.44 70 SER A N 1
ATOM 536 C CA . SER A 1 70 ? 8.277 -1.953 -4.912 1.00 97.44 70 SER A CA 1
ATOM 537 C C . SER A 1 70 ? 9.232 -1.783 -3.726 1.00 97.44 70 SER A C 1
ATOM 539 O O . SER A 1 70 ? 8.847 -1.252 -2.694 1.00 97.44 70 SER A O 1
ATOM 541 N N . HIS A 1 71 ? 10.498 -2.196 -3.880 1.00 98.50 71 HIS A N 1
ATOM 542 C CA . HIS A 1 71 ? 11.506 -2.064 -2.829 1.00 98.50 71 HIS A CA 1
ATOM 543 C C . HIS A 1 71 ? 11.876 -0.599 -2.603 1.00 98.50 71 HIS A C 1
ATOM 545 O O . HIS A 1 71 ? 11.941 -0.130 -1.469 1.00 98.50 71 HIS A O 1
ATOM 551 N N . ARG A 1 72 ? 12.116 0.136 -3.697 1.00 98.31 72 ARG A N 1
ATOM 552 C CA . ARG A 1 72 ? 12.470 1.557 -3.623 1.00 98.31 72 ARG A CA 1
ATOM 553 C C . ARG A 1 72 ? 11.338 2.390 -3.042 1.00 98.31 72 ARG A C 1
ATOM 555 O O . ARG A 1 72 ? 11.603 3.231 -2.196 1.00 98.31 72 ARG A O 1
ATOM 562 N N . VAL A 1 73 ? 10.098 2.148 -3.461 1.00 98.31 73 VAL A N 1
ATOM 563 C CA . VAL A 1 73 ? 8.933 2.880 -2.952 1.00 98.31 73 VAL A CA 1
ATOM 564 C C . VAL A 1 73 ? 8.688 2.565 -1.478 1.00 98.31 73 VAL A C 1
ATOM 566 O O . VAL A 1 73 ? 8.548 3.498 -0.696 1.00 98.31 73 VAL A O 1
ATOM 569 N N . ALA A 1 74 ? 8.754 1.292 -1.068 1.00 98.44 74 ALA A N 1
ATOM 570 C CA . ALA A 1 74 ? 8.677 0.915 0.345 1.00 98.44 74 ALA A CA 1
ATOM 571 C C . ALA A 1 74 ? 9.750 1.625 1.189 1.00 98.44 74 ALA A C 1
ATOM 573 O O . ALA A 1 74 ? 9.460 2.147 2.263 1.00 98.44 74 ALA A O 1
ATOM 574 N N . ARG A 1 75 ? 10.986 1.716 0.681 1.00 98.31 75 ARG A N 1
ATOM 575 C CA . ARG A 1 75 ? 12.045 2.501 1.323 1.00 98.31 75 ARG A CA 1
ATOM 576 C C . ARG A 1 75 ? 11.709 3.984 1.393 1.00 98.31 75 ARG A C 1
ATOM 578 O O . ARG A 1 75 ? 11.941 4.573 2.438 1.00 98.31 75 ARG A O 1
ATOM 585 N N . VAL A 1 76 ? 11.215 4.600 0.320 1.00 98.25 76 VAL A N 1
ATOM 586 C CA . VAL A 1 76 ? 10.842 6.026 0.333 1.00 98.25 76 VAL A CA 1
ATOM 587 C C . VAL A 1 76 ? 9.771 6.283 1.390 1.00 98.25 76 VAL A C 1
ATOM 589 O O . VAL A 1 76 ? 9.965 7.157 2.222 1.00 98.25 76 VAL A O 1
ATOM 592 N N . LEU A 1 77 ? 8.722 5.458 1.437 1.00 98.25 77 LEU A N 1
ATOM 593 C CA . LEU A 1 77 ? 7.689 5.533 2.470 1.00 98.25 77 LEU A CA 1
ATOM 594 C C . LEU A 1 77 ? 8.287 5.429 3.888 1.00 98.25 77 LEU A C 1
ATOM 596 O O . LEU A 1 77 ? 8.012 6.281 4.727 1.00 98.25 77 LEU A O 1
ATOM 600 N N . GLN A 1 78 ? 9.182 4.470 4.155 1.00 98.25 78 GLN A N 1
ATOM 601 C CA . GLN A 1 78 ? 9.863 4.393 5.459 1.00 98.25 78 GLN A CA 1
ATOM 602 C C . GLN A 1 78 ? 10.675 5.659 5.788 1.00 98.25 78 GLN A C 1
ATOM 604 O O . GLN A 1 78 ? 10.615 6.152 6.913 1.00 98.25 78 GLN A O 1
ATOM 609 N N . HIS A 1 79 ? 11.428 6.203 4.825 1.00 97.50 79 HIS A N 1
ATOM 610 C CA . HIS A 1 79 ? 12.207 7.432 5.038 1.00 97.50 79 HIS A CA 1
ATOM 611 C C . HIS A 1 79 ? 11.316 8.663 5.249 1.00 97.50 79 HIS A C 1
ATOM 613 O O . HIS A 1 79 ? 11.720 9.585 5.951 1.00 97.50 79 HIS A O 1
ATOM 619 N N . SER A 1 80 ? 10.110 8.660 4.682 1.00 96.25 80 SER A N 1
ATOM 620 C CA . SER A 1 80 ? 9.087 9.690 4.877 1.00 96.25 80 SER A CA 1
ATOM 621 C C . SER A 1 80 ? 8.264 9.500 6.159 1.00 96.25 80 SER A C 1
ATOM 623 O O . SER A 1 80 ? 7.314 10.238 6.385 1.00 96.25 80 SER A O 1
ATOM 625 N N . GLY A 1 81 ? 8.625 8.542 7.021 1.00 96.62 81 GLY A N 1
ATOM 626 C CA . GLY A 1 81 ? 8.024 8.369 8.347 1.00 96.62 81 GLY A CA 1
ATOM 627 C C . GLY A 1 81 ? 6.814 7.436 8.402 1.00 96.62 81 GLY A C 1
ATOM 628 O O . GLY A 1 81 ? 6.227 7.277 9.472 1.00 96.62 81 GLY A O 1
ATOM 629 N N . PHE A 1 82 ? 6.454 6.782 7.295 1.00 98.06 82 PHE A N 1
ATOM 630 C CA . PHE A 1 82 ? 5.414 5.756 7.297 1.00 98.06 82 PHE A CA 1
ATOM 631 C C . PHE A 1 82 ? 5.957 4.434 7.842 1.00 98.06 82 PHE A C 1
ATOM 633 O O . PHE A 1 82 ? 7.086 4.025 7.556 1.00 98.06 82 PHE A O 1
ATOM 640 N N . ARG A 1 83 ? 5.113 3.700 8.563 1.00 98.31 83 ARG A N 1
ATOM 641 C CA . ARG A 1 83 ? 5.358 2.293 8.856 1.00 98.31 83 ARG A CA 1
ATOM 642 C C . ARG A 1 83 ? 4.968 1.463 7.638 1.00 98.31 83 ARG A C 1
ATOM 644 O O . ARG A 1 83 ? 3.826 1.523 7.191 1.00 98.31 83 ARG A O 1
ATOM 651 N N . VAL A 1 84 ? 5.897 0.658 7.130 1.00 98.56 84 VAL A N 1
ATOM 652 C CA . VAL A 1 84 ? 5.666 -0.186 5.951 1.00 98.56 84 VAL A CA 1
ATOM 653 C C . VAL A 1 84 ? 5.669 -1.657 6.337 1.00 98.56 84 VAL A C 1
ATOM 655 O O . VAL A 1 84 ? 6.687 -2.172 6.785 1.00 98.56 84 VAL A O 1
ATOM 658 N N . ILE A 1 85 ? 4.554 -2.345 6.099 1.00 98.75 85 ILE A N 1
ATOM 659 C CA . ILE A 1 85 ? 4.419 -3.792 6.277 1.00 98.75 85 ILE A CA 1
ATOM 660 C C . ILE A 1 85 ? 4.567 -4.465 4.903 1.00 98.75 85 ILE A C 1
ATOM 662 O O . ILE A 1 85 ? 3.685 -4.332 4.050 1.00 98.75 85 ILE A O 1
ATOM 666 N N . PRO A 1 86 ? 5.677 -5.168 4.628 1.00 98.62 86 PRO A N 1
ATOM 667 C CA . PRO A 1 86 ? 5.858 -5.847 3.353 1.00 98.62 86 PRO A CA 1
ATOM 668 C C . PRO A 1 86 ? 4.967 -7.092 3.249 1.00 98.62 86 PRO A C 1
ATOM 670 O O . PRO A 1 86 ? 4.841 -7.866 4.199 1.00 98.62 86 PRO A O 1
ATOM 673 N N . VAL A 1 87 ? 4.386 -7.313 2.067 1.00 98.50 87 VAL A N 1
ATOM 674 C CA . VAL A 1 87 ? 3.614 -8.522 1.753 1.00 98.50 87 VAL A CA 1
ATOM 675 C C . VAL A 1 87 ? 4.238 -9.238 0.555 1.00 98.50 87 VAL A C 1
ATOM 677 O O . VAL A 1 87 ? 4.228 -8.737 -0.578 1.00 98.50 87 VAL A O 1
ATOM 680 N N . ASN A 1 88 ? 4.821 -10.408 0.815 1.00 97.56 88 ASN A N 1
ATOM 681 C CA . ASN A 1 88 ? 5.486 -11.270 -0.157 1.00 97.56 88 ASN A CA 1
ATOM 682 C C . ASN A 1 88 ? 5.625 -12.704 0.401 1.00 97.56 88 ASN A C 1
ATOM 684 O O . ASN A 1 88 ? 6.281 -12.886 1.424 1.00 97.56 88 ASN A O 1
ATOM 688 N N . PRO A 1 89 ? 5.096 -13.738 -0.282 1.00 96.75 89 PRO A N 1
ATOM 689 C CA . PRO A 1 89 ? 5.126 -15.119 0.209 1.00 96.75 89 PRO A CA 1
ATOM 690 C C . PRO A 1 89 ? 6.501 -15.792 0.194 1.00 96.75 89 PRO A C 1
ATOM 692 O O . PRO A 1 89 ? 6.639 -16.895 0.713 1.00 96.75 89 PRO A O 1
ATOM 695 N N . HIS A 1 90 ? 7.515 -15.167 -0.401 1.00 97.31 90 HIS A N 1
ATOM 696 C CA . HIS A 1 90 ? 8.842 -15.766 -0.566 1.00 97.31 90 HIS A CA 1
ATOM 697 C C . HIS A 1 90 ? 9.871 -15.283 0.460 1.00 97.31 90 HIS A C 1
ATOM 699 O O . HIS A 1 90 ? 11.032 -15.681 0.386 1.00 97.31 90 HIS A O 1
ATOM 705 N N . VAL A 1 91 ? 9.486 -14.387 1.370 1.00 96.44 91 VAL A N 1
ATOM 706 C CA . VAL A 1 91 ? 10.402 -13.749 2.319 1.00 96.44 91 VAL A CA 1
ATOM 707 C C . VAL A 1 91 ? 9.692 -13.559 3.658 1.00 96.44 91 VAL A C 1
ATOM 709 O O . VAL A 1 91 ? 8.550 -13.117 3.684 1.00 96.44 91 VAL A O 1
ATOM 712 N N . GLU A 1 92 ? 10.371 -13.852 4.768 1.00 97.00 92 GLU A N 1
ATOM 713 C CA . GLU A 1 92 ? 9.811 -13.705 6.124 1.00 97.00 92 GLU A CA 1
ATOM 714 C C . GLU A 1 92 ? 10.087 -12.335 6.762 1.00 97.00 92 GLU A C 1
ATOM 716 O O . GLU A 1 92 ? 9.322 -11.868 7.605 1.00 97.00 92 GLU A O 1
ATOM 721 N N . GLN A 1 93 ? 11.180 -11.673 6.374 1.00 97.81 93 GLN A N 1
ATOM 722 C CA . GLN A 1 93 ? 11.564 -10.347 6.863 1.00 97.81 93 GLN A CA 1
ATOM 723 C C . GLN A 1 93 ? 12.137 -9.504 5.731 1.00 97.81 93 GLN A C 1
ATOM 725 O O . GLN A 1 93 ? 12.970 -9.969 4.953 1.00 97.81 93 GLN A O 1
ATOM 730 N N . LEU A 1 94 ? 11.714 -8.247 5.647 1.00 97.88 94 LEU A N 1
ATOM 731 C CA . LEU A 1 94 ? 12.155 -7.329 4.607 1.00 97.88 94 LEU A CA 1
ATOM 732 C C . LEU A 1 94 ? 12.155 -5.897 5.145 1.00 97.88 94 LEU A C 1
ATOM 734 O O . LEU A 1 94 ? 11.225 -5.485 5.826 1.00 97.88 94 LEU A O 1
ATOM 738 N N . LEU A 1 95 ? 13.209 -5.134 4.839 1.00 97.12 95 LEU A N 1
ATOM 739 C CA . LEU A 1 95 ? 13.349 -3.729 5.251 1.00 97.12 95 LEU A CA 1
ATOM 740 C C . LEU A 1 95 ? 13.215 -3.500 6.771 1.00 97.12 95 LEU A C 1
ATOM 742 O O . LEU A 1 95 ? 12.734 -2.455 7.202 1.00 97.12 95 LEU A O 1
ATOM 746 N N . GLY A 1 96 ? 13.664 -4.472 7.573 1.00 97.31 96 GLY A N 1
ATOM 747 C CA . GLY A 1 96 ? 13.599 -4.424 9.039 1.00 97.31 96 GLY A CA 1
ATOM 748 C C . GLY A 1 96 ? 12.223 -4.746 9.627 1.00 97.31 96 GLY A C 1
ATOM 749 O O . GLY A 1 96 ? 12.068 -4.700 10.842 1.00 97.31 96 GLY A O 1
ATOM 750 N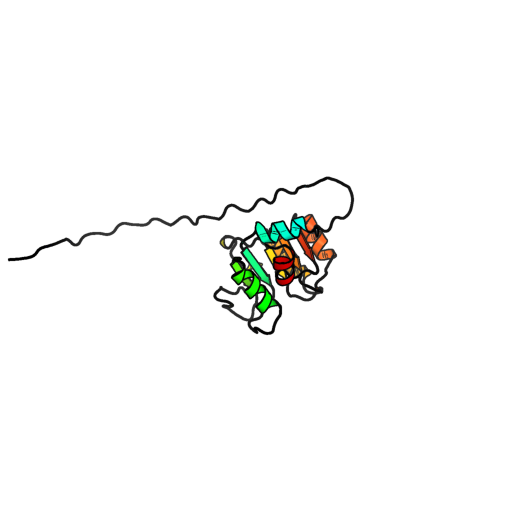 N . GLU A 1 97 ? 11.247 -5.096 8.790 1.00 98.00 97 GLU A N 1
ATOM 751 C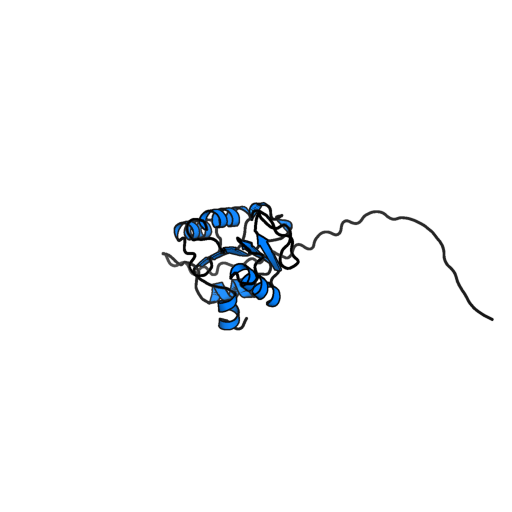 CA . GLU A 1 97 ? 9.874 -5.406 9.183 1.00 98.00 97 GLU A CA 1
ATOM 752 C C . GLU A 1 97 ? 9.546 -6.873 8.887 1.00 98.00 97 GLU A C 1
ATOM 754 O O . GLU A 1 97 ? 10.122 -7.507 7.991 1.00 98.00 97 GLU A O 1
ATOM 759 N N . ARG A 1 98 ? 8.592 -7.427 9.640 1.00 98.19 98 ARG A N 1
ATOM 760 C CA . ARG A 1 98 ? 8.048 -8.755 9.344 1.00 98.19 98 ARG A CA 1
ATOM 761 C C . ARG A 1 98 ? 7.310 -8.708 8.009 1.00 98.19 98 ARG A C 1
ATOM 763 O O . ARG A 1 98 ? 6.450 -7.857 7.804 1.00 98.19 98 ARG A O 1
ATOM 770 N N . CYS A 1 99 ? 7.623 -9.657 7.137 1.00 98.56 99 CYS A N 1
ATOM 771 C CA . CYS A 1 99 ? 6.964 -9.834 5.855 1.00 98.56 99 CYS A CA 1
ATOM 772 C C . CYS A 1 99 ? 5.893 -10.919 5.965 1.00 98.56 99 CYS A C 1
ATOM 774 O O . CYS A 1 99 ? 6.142 -12.005 6.493 1.00 98.56 99 CYS A O 1
ATOM 776 N N . TYR A 1 100 ? 4.689 -10.604 5.496 1.00 98.50 100 TYR A N 1
ATOM 777 C CA . TYR A 1 100 ? 3.557 -11.526 5.517 1.00 98.50 100 TYR A CA 1
ATOM 778 C C . TYR A 1 100 ? 3.344 -12.137 4.128 1.00 98.50 100 TYR A C 1
ATOM 780 O O . TYR A 1 100 ? 3.564 -11.456 3.124 1.00 98.50 100 TYR A O 1
ATOM 788 N N . PRO A 1 101 ? 2.924 -13.409 4.026 1.00 97.44 101 PRO A N 1
ATOM 789 C CA . PRO A 1 101 ? 2.720 -14.029 2.726 1.00 97.44 101 PRO A CA 1
ATOM 790 C C . PRO A 1 101 ? 1.490 -13.483 1.997 1.00 97.44 101 PRO A C 1
ATOM 792 O O . PRO A 1 101 ? 1.519 -13.373 0.768 1.00 97.44 101 PRO A O 1
ATOM 795 N N . ARG A 1 102 ? 0.442 -13.114 2.740 1.00 97.38 102 ARG A N 1
ATOM 796 C CA . ARG A 1 102 ? -0.790 -12.505 2.227 1.00 97.38 102 ARG A CA 1
ATOM 797 C C . ARG A 1 102 ? -1.188 -11.303 3.068 1.00 97.38 102 ARG A C 1
ATOM 799 O O . ARG A 1 102 ? -0.764 -11.172 4.216 1.00 97.38 102 ARG A O 1
ATOM 806 N N . LEU A 1 103 ? -2.018 -10.439 2.495 1.00 97.25 103 LEU A N 1
ATOM 807 C CA . LEU A 1 103 ? -2.513 -9.253 3.186 1.00 97.25 103 LEU A CA 1
ATOM 808 C C . LEU A 1 103 ? -3.410 -9.630 4.378 1.00 97.25 103 LEU A C 1
ATOM 810 O O . LEU A 1 103 ? -3.284 -9.053 5.453 1.00 97.25 103 LEU A O 1
ATOM 814 N N . THR A 1 104 ? -4.242 -10.658 4.217 1.00 97.50 104 THR A N 1
ATOM 815 C CA . THR A 1 104 ? -5.147 -11.180 5.255 1.00 97.50 104 THR 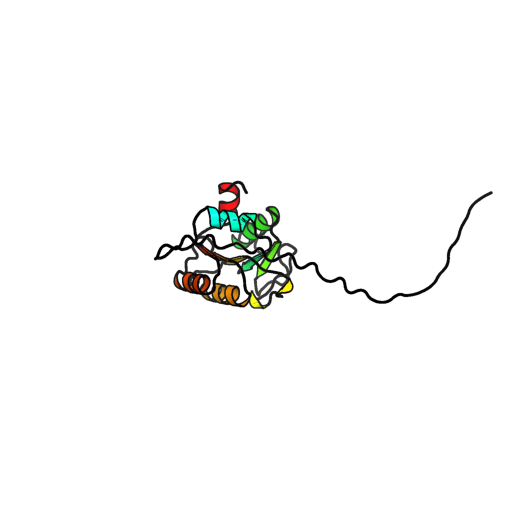A CA 1
ATOM 816 C C . THR A 1 104 ? -4.431 -11.904 6.400 1.00 97.50 104 THR A C 1
ATOM 818 O O . THR A 1 104 ? -5.013 -12.091 7.466 1.00 97.50 104 THR A O 1
ATOM 821 N N . ASP A 1 105 ? -3.149 -12.250 6.237 1.00 97.88 105 ASP A N 1
ATOM 822 C CA . ASP A 1 105 ? -2.329 -12.805 7.321 1.00 97.88 105 ASP A CA 1
ATOM 823 C C . ASP A 1 105 ? -1.809 -11.718 8.280 1.00 97.88 105 ASP A C 1
ATOM 825 O O . ASP A 1 105 ? -1.260 -12.037 9.342 1.00 97.88 105 ASP A O 1
ATOM 829 N N . ILE A 1 106 ? -1.947 -10.433 7.921 1.00 98.00 106 ILE A N 1
ATOM 830 C CA . ILE A 1 106 ? -1.543 -9.317 8.774 1.00 98.00 106 ILE A CA 1
ATOM 831 C C . ILE A 1 106 ? -2.533 -9.213 9.944 1.00 98.00 106 ILE A C 1
ATOM 833 O O . ILE A 1 106 ? -3.728 -9.005 9.736 1.00 98.00 106 ILE A O 1
ATOM 837 N N . PRO A 1 107 ? -2.071 -9.302 11.203 1.00 97.56 107 PRO A N 1
ATOM 838 C CA . PRO A 1 107 ? -2.955 -9.169 12.350 1.00 97.56 107 PRO A CA 1
ATOM 839 C C . PRO A 1 107 ? -3.641 -7.798 12.378 1.00 97.56 107 PRO A C 1
ATOM 841 O O . PRO A 1 107 ? -2.972 -6.776 12.272 1.00 97.56 107 PRO A O 1
ATOM 844 N N . ALA A 1 108 ? -4.948 -7.752 12.654 1.00 95.44 108 ALA A N 1
ATOM 845 C CA . ALA A 1 108 ? -5.717 -6.497 12.687 1.00 95.44 108 ALA A CA 1
ATOM 846 C C . ALA A 1 108 ? -5.121 -5.412 13.612 1.00 95.44 108 ALA A C 1
ATOM 848 O O . ALA A 1 108 ? -5.244 -4.219 13.346 1.00 95.44 108 ALA A O 1
ATOM 849 N N . ARG A 1 109 ? -4.424 -5.815 14.686 1.00 96.12 109 ARG A N 1
ATOM 850 C CA . ARG A 1 109 ? -3.710 -4.898 15.598 1.00 96.12 109 ARG A CA 1
ATOM 851 C C . ARG A 1 109 ? -2.592 -4.093 14.928 1.00 96.12 109 ARG A C 1
ATOM 853 O O . ARG A 1 109 ? -2.167 -3.096 15.497 1.00 96.12 109 ARG A O 1
ATOM 860 N N . GLU A 1 110 ? -2.087 -4.547 13.781 1.00 96.38 110 GLU A N 1
ATOM 861 C CA . GLU A 1 110 ? -1.068 -3.826 13.021 1.00 96.38 110 GLU A CA 1
ATOM 862 C C . GLU A 1 110 ? -1.649 -2.573 12.352 1.00 96.38 110 GLU A C 1
ATOM 864 O O . GLU A 1 110 ? -0.889 -1.654 12.068 1.00 96.38 110 GLU A O 1
ATOM 869 N N . GLY A 1 111 ? -2.977 -2.516 12.165 1.00 95.88 111 GLY A N 1
ATOM 870 C CA . GLY A 1 111 ? -3.700 -1.310 11.767 1.00 95.88 111 GLY A CA 1
ATOM 871 C C . GLY A 1 111 ? -3.326 -0.797 10.380 1.00 95.88 111 GLY A C 1
ATOM 872 O O . GLY A 1 111 ? -2.979 0.370 10.252 1.00 95.88 111 GLY A O 1
ATOM 873 N N . VAL A 1 112 ? -3.367 -1.658 9.358 1.00 98.44 112 VAL A N 1
ATOM 874 C CA . VAL A 1 112 ? -3.111 -1.258 7.964 1.00 98.44 112 VAL A CA 1
ATOM 875 C C . VAL A 1 112 ? -4.169 -0.251 7.508 1.00 98.44 112 VAL A C 1
ATOM 877 O O . VAL A 1 112 ? -5.358 -0.551 7.515 1.00 98.44 112 VAL A O 1
ATOM 880 N N . GLU A 1 113 ? -3.728 0.935 7.093 1.00 98.38 113 GLU A N 1
ATOM 881 C CA . GLU A 1 113 ? -4.607 2.014 6.627 1.00 98.38 113 GLU A CA 1
ATOM 882 C C . GLU A 1 113 ? -4.633 2.089 5.101 1.00 98.38 113 GLU A C 1
ATOM 884 O O . GLU A 1 113 ? -5.689 2.317 4.510 1.00 98.38 113 GLU A O 1
ATOM 889 N N . VAL A 1 114 ? -3.480 1.872 4.460 1.00 98.50 114 VAL A N 1
ATOM 890 C CA . VAL A 1 114 ? -3.331 1.939 3.002 1.00 98.50 114 VAL A CA 1
ATOM 891 C C . VAL A 1 114 ? -2.702 0.657 2.472 1.00 98.50 114 VAL A C 1
ATOM 893 O O . VAL A 1 114 ? -1.696 0.181 3.000 1.00 98.50 114 VAL A O 1
ATOM 896 N N . VAL A 1 115 ? -3.274 0.113 1.400 1.00 98.69 115 VAL A N 1
ATOM 897 C CA . VAL A 1 115 ? -2.749 -1.064 0.697 1.00 98.69 115 VAL A CA 1
ATOM 898 C C . VAL A 1 115 ? -2.168 -0.632 -0.646 1.00 98.69 115 VAL A C 1
ATOM 900 O O . VAL A 1 115 ? -2.905 -0.247 -1.549 1.00 98.69 115 VAL A O 1
ATOM 903 N N . ASP A 1 116 ? -0.844 -0.697 -0.772 1.00 98.50 116 ASP A N 1
ATOM 904 C CA . ASP A 1 116 ? -0.076 -0.300 -1.952 1.00 98.50 116 ASP A CA 1
ATOM 905 C C . ASP A 1 116 ? 0.281 -1.513 -2.828 1.00 98.50 116 ASP A C 1
ATOM 907 O O . ASP A 1 116 ? 0.989 -2.427 -2.396 1.00 98.50 116 ASP A O 1
ATOM 911 N N . ILE A 1 117 ? -0.226 -1.548 -4.061 1.00 98.12 117 ILE A N 1
ATOM 912 C CA . ILE A 1 117 ? -0.274 -2.746 -4.906 1.00 98.12 117 ILE A CA 1
ATOM 913 C C . ILE A 1 117 ? 0.724 -2.640 -6.069 1.00 98.12 117 ILE A C 1
ATOM 915 O O . ILE A 1 117 ? 0.520 -1.893 -7.025 1.00 98.12 117 ILE A O 1
ATOM 919 N N . PHE A 1 118 ? 1.769 -3.481 -6.036 1.00 96.12 118 PHE A N 1
ATOM 920 C CA . PHE A 1 118 ? 2.764 -3.661 -7.111 1.00 96.12 118 PHE A CA 1
ATOM 921 C C . PHE A 1 118 ? 2.521 -4.927 -7.955 1.00 96.12 118 PHE A C 1
ATOM 923 O O . PHE A 1 118 ? 3.459 -5.548 -8.469 1.00 96.12 118 PHE A O 1
ATOM 930 N N . ARG A 1 119 ? 1.264 -5.358 -8.078 1.00 92.38 119 ARG A N 1
ATOM 931 C CA . ARG A 1 119 ? 0.869 -6.465 -8.961 1.00 92.38 119 ARG A CA 1
ATOM 932 C C . ARG A 1 119 ? 0.335 -5.942 -10.283 1.00 92.38 119 ARG A C 1
ATOM 934 O O . ARG A 1 119 ? -0.098 -4.803 -10.379 1.00 92.38 119 ARG A O 1
ATOM 941 N N . ARG A 1 120 ? 0.408 -6.781 -11.315 1.00 89.06 120 ARG A N 1
ATOM 942 C CA . ARG A 1 120 ? -0.149 -6.468 -12.637 1.00 89.06 120 ARG A CA 1
ATOM 943 C C . ARG A 1 120 ? -1.663 -6.270 -12.514 1.00 89.06 120 ARG A C 1
ATOM 945 O O . ARG A 1 120 ? -2.267 -6.839 -11.612 1.00 89.06 120 ARG A O 1
ATOM 952 N N . ALA A 1 121 ? -2.263 -5.489 -13.410 1.00 87.75 121 ALA A N 1
ATOM 953 C CA . ALA A 1 121 ? -3.692 -5.161 -13.358 1.00 87.75 121 ALA A CA 1
ATOM 954 C C . ALA A 1 121 ? -4.598 -6.406 -13.272 1.00 87.75 121 ALA A C 1
ATOM 956 O O . ALA A 1 121 ? -5.487 -6.458 -12.433 1.00 87.75 121 ALA A O 1
ATOM 957 N N . ASP A 1 122 ? -4.288 -7.456 -14.039 1.00 88.56 122 ASP A N 1
ATOM 958 C CA . ASP A 1 122 ? -4.987 -8.753 -14.031 1.00 88.56 122 ASP A CA 1
ATOM 959 C C . ASP A 1 122 ? -4.869 -9.533 -12.707 1.00 88.56 122 ASP A C 1
ATOM 961 O O . ASP A 1 122 ? -5.581 -10.510 -12.488 1.00 88.56 122 ASP A O 1
ATOM 965 N N . GLN A 1 123 ? -3.976 -9.106 -11.817 1.00 91.75 123 GLN A N 1
ATOM 966 C CA . GLN A 1 123 ? -3.723 -9.690 -10.501 1.00 91.75 123 GLN A CA 1
ATOM 967 C C . GLN A 1 123 ? -3.995 -8.703 -9.358 1.00 91.75 123 GLN A C 1
ATOM 969 O O . GLN A 1 123 ? -3.869 -9.073 -8.195 1.00 91.75 123 GLN A O 1
ATOM 974 N N . ALA A 1 124 ? -4.329 -7.446 -9.652 1.00 91.94 124 ALA A N 1
ATOM 975 C CA . ALA A 1 124 ? -4.544 -6.424 -8.635 1.00 91.94 124 ALA A CA 1
ATOM 976 C C . ALA A 1 124 ? -5.887 -6.619 -7.922 1.00 91.94 124 ALA A C 1
ATOM 978 O O . ALA A 1 124 ? -5.963 -6.430 -6.709 1.00 91.94 124 ALA A O 1
ATOM 979 N N . GLY A 1 125 ? -6.919 -7.060 -8.652 1.00 95.25 125 GLY A N 1
ATOM 980 C CA . GLY A 1 125 ? -8.281 -7.190 -8.136 1.00 95.25 125 GLY A CA 1
ATOM 981 C C . GLY A 1 125 ? -8.409 -8.046 -6.873 1.00 95.25 125 GLY A C 1
ATOM 982 O O . GLY A 1 125 ? -9.104 -7.639 -5.950 1.00 95.25 125 GLY A O 1
ATOM 983 N N . VAL A 1 126 ? -7.683 -9.166 -6.773 1.00 96.75 126 VAL A N 1
ATOM 984 C CA . VAL A 1 126 ? -7.720 -10.010 -5.561 1.00 96.75 126 VAL A CA 1
ATOM 985 C C . VAL A 1 126 ? -7.180 -9.276 -4.333 1.00 96.75 126 VAL A C 1
ATOM 987 O O . VAL A 1 126 ? -7.721 -9.412 -3.245 1.00 96.75 126 VAL A O 1
ATOM 990 N N . HIS A 1 127 ? -6.155 -8.444 -4.503 1.00 97.50 127 HIS A N 1
ATOM 991 C CA . HIS A 1 127 ? -5.573 -7.675 -3.404 1.00 97.50 127 HIS A CA 1
ATOM 992 C C . HIS A 1 127 ? -6.440 -6.483 -3.005 1.00 97.50 127 HIS A C 1
ATOM 994 O O . HIS A 1 127 ? -6.378 -6.030 -1.865 1.00 97.50 127 HIS A O 1
ATOM 1000 N N . VAL A 1 128 ? -7.273 -5.993 -3.924 1.00 97.50 128 VAL A N 1
ATOM 1001 C CA . VAL A 1 128 ? -8.336 -5.044 -3.591 1.00 97.50 128 VAL A CA 1
ATOM 1002 C C . VAL A 1 128 ? -9.402 -5.717 -2.729 1.00 97.50 128 VAL A C 1
ATOM 1004 O O . VAL A 1 128 ? -9.809 -5.144 -1.723 1.00 97.50 128 VAL A O 1
ATOM 1007 N N . ASP A 1 129 ? -9.810 -6.938 -3.073 1.00 97.69 129 ASP A N 1
ATOM 1008 C CA . ASP A 1 129 ? -10.784 -7.688 -2.276 1.00 97.69 129 ASP A CA 1
ATOM 1009 C C . ASP A 1 129 ? -10.223 -8.022 -0.876 1.00 97.69 129 ASP A C 1
ATOM 1011 O O . ASP A 1 129 ? -10.915 -7.839 0.124 1.00 97.69 129 ASP A O 1
ATOM 1015 N N . GLU A 1 130 ? -8.939 -8.390 -0.775 1.00 98.00 130 GLU A N 1
ATOM 1016 C CA . GLU A 1 130 ? -8.253 -8.552 0.516 1.00 98.00 130 GLU A CA 1
ATOM 1017 C C . GLU A 1 130 ? -8.206 -7.235 1.316 1.00 98.00 130 GLU A C 1
ATOM 1019 O O . GLU A 1 130 ? -8.368 -7.252 2.534 1.00 98.00 130 GLU A O 1
ATOM 1024 N N . ALA A 1 131 ? -7.992 -6.086 0.660 1.00 98.12 131 ALA A N 1
ATOM 1025 C CA . ALA A 1 131 ? -7.965 -4.777 1.322 1.00 98.12 131 ALA A CA 1
ATOM 1026 C C . ALA A 1 131 ? -9.322 -4.412 1.940 1.00 98.12 131 ALA A C 1
ATOM 1028 O O . ALA A 1 131 ? -9.371 -3.831 3.025 1.00 98.12 131 ALA A O 1
ATOM 1029 N N . ILE A 1 132 ? -10.412 -4.781 1.261 1.00 97.75 132 ILE A N 1
ATOM 1030 C CA . ILE A 1 132 ? -11.777 -4.653 1.780 1.00 97.75 132 ILE A CA 1
ATOM 1031 C C . ILE A 1 132 ? -11.959 -5.559 3.005 1.00 97.75 132 ILE A C 1
ATOM 1033 O O . ILE A 1 132 ? -12.486 -5.114 4.021 1.00 97.75 132 ILE A O 1
ATOM 1037 N N . GLU A 1 133 ? -11.501 -6.811 2.933 1.00 97.69 133 GLU A N 1
ATOM 1038 C CA . GLU A 1 133 ? -11.633 -7.786 4.024 1.00 97.69 133 GLU A CA 1
ATOM 1039 C C . GLU A 1 133 ? -10.932 -7.332 5.312 1.00 97.69 133 GLU A C 1
ATOM 1041 O O . GLU A 1 133 ? -11.470 -7.510 6.407 1.00 97.69 133 GLU A O 1
ATOM 1046 N N . ILE A 1 134 ? -9.757 -6.708 5.194 1.00 97.31 134 ILE A N 1
ATOM 1047 C CA . ILE A 1 134 ? -9.002 -6.212 6.353 1.00 97.31 134 ILE A CA 1
ATOM 1048 C C . ILE A 1 134 ? -9.453 -4.828 6.851 1.00 97.31 134 ILE A C 1
ATOM 1050 O O . ILE A 1 134 ? -8.811 -4.287 7.752 1.00 97.31 134 ILE A O 1
ATOM 1054 N N . ASP A 1 135 ? -10.538 -4.265 6.301 1.00 96.19 135 ASP A N 1
ATOM 1055 C CA . ASP A 1 135 ? -11.084 -2.951 6.684 1.00 96.19 135 ASP A CA 1
ATOM 1056 C C . ASP A 1 135 ? -10.052 -1.813 6.520 1.00 96.19 135 ASP A C 1
ATOM 1058 O O . ASP A 1 135 ? -9.937 -0.917 7.362 1.00 96.19 135 ASP A O 1
ATOM 1062 N N . ALA A 1 136 ? -9.254 -1.864 5.442 1.00 97.62 136 ALA A N 1
ATOM 1063 C CA . ALA A 1 136 ? -8.330 -0.785 5.102 1.00 97.62 136 ALA A CA 1
ATOM 1064 C C . ALA A 1 136 ? -9.099 0.496 4.739 1.00 97.62 136 ALA A C 1
ATOM 1066 O O . ALA A 1 136 ? -10.241 0.457 4.291 1.00 97.62 136 ALA A O 1
ATOM 1067 N N . CYS A 1 137 ? -8.465 1.659 4.889 1.00 95.69 137 CYS A N 1
ATOM 1068 C CA . CYS A 1 137 ? -9.078 2.939 4.524 1.00 95.69 137 CYS A CA 1
ATOM 1069 C C . CYS A 1 137 ? -8.931 3.249 3.030 1.00 95.69 137 CYS A C 1
ATOM 1071 O O . CYS A 1 137 ? -9.791 3.911 2.443 1.00 95.69 137 CYS A O 1
ATOM 1073 N N . ALA A 1 138 ? -7.834 2.807 2.411 1.00 97.25 138 ALA A N 1
ATOM 1074 C CA . ALA A 1 138 ? -7.553 3.093 1.013 1.00 97.25 138 ALA A CA 1
ATOM 1075 C C . ALA A 1 138 ? -6.778 1.977 0.310 1.00 97.25 138 ALA A C 1
ATOM 1077 O O . ALA A 1 138 ? -5.947 1.291 0.908 1.00 97.25 138 ALA A O 1
ATOM 1078 N N . ILE A 1 139 ? -6.992 1.882 -1.000 1.00 97.62 139 ILE A N 1
ATOM 1079 C CA . ILE A 1 139 ? -6.105 1.172 -1.918 1.00 97.62 139 ILE A CA 1
ATOM 1080 C C . ILE A 1 139 ? -5.319 2.166 -2.772 1.00 97.62 139 ILE A C 1
ATOM 1082 O O . ILE A 1 139 ? -5.828 3.207 -3.200 1.00 97.62 139 ILE A O 1
ATOM 1086 N N . TRP A 1 140 ? -4.075 1.804 -3.050 1.00 97.75 140 TRP A N 1
ATOM 1087 C CA . TRP A 1 140 ? -3.171 2.535 -3.916 1.00 97.75 140 TRP A CA 1
ATOM 1088 C C . TRP A 1 140 ? -2.627 1.590 -4.988 1.00 97.75 140 TRP A C 1
ATOM 1090 O O . TRP A 1 140 ? -1.795 0.728 -4.719 1.00 97.75 140 TRP A O 1
ATOM 1100 N N . MET A 1 141 ? -3.099 1.734 -6.224 1.00 96.69 141 MET A N 1
ATOM 1101 C CA . MET A 1 141 ? -2.583 0.982 -7.365 1.00 96.69 141 MET A CA 1
ATOM 1102 C C . MET A 1 141 ? -1.471 1.781 -8.048 1.00 96.69 141 MET A C 1
ATOM 1104 O O . MET A 1 141 ? -1.658 2.938 -8.437 1.00 96.69 141 MET A O 1
ATOM 1108 N N . GLN A 1 142 ? -0.298 1.159 -8.161 1.00 96.19 142 GLN A N 1
ATOM 1109 C CA . GLN A 1 142 ? 0.912 1.793 -8.686 1.00 96.19 142 GLN A CA 1
ATOM 1110 C C . GLN A 1 142 ? 0.815 2.150 -10.173 1.00 96.19 142 GLN A C 1
ATOM 1112 O O . GLN A 1 142 ? -0.139 1.803 -10.866 1.00 96.19 142 GLN A O 1
ATOM 1117 N N . LEU A 1 143 ? 1.838 2.844 -10.678 1.00 94.19 143 LEU A N 1
ATOM 1118 C CA . LEU A 1 143 ? 1.944 3.217 -12.092 1.00 94.19 143 LEU A CA 1
ATOM 1119 C C . LEU A 1 143 ? 1.744 2.010 -13.022 1.00 94.19 143 LEU A C 1
ATOM 1121 O O . LEU A 1 143 ? 2.397 0.975 -12.863 1.00 94.19 143 LEU A O 1
ATOM 1125 N N . GLY A 1 144 ? 0.862 2.162 -14.008 1.00 91.50 144 GLY A N 1
ATOM 1126 C CA . GLY A 1 144 ? 0.491 1.118 -14.964 1.00 91.50 144 GLY A CA 1
ATOM 1127 C C . GLY A 1 144 ? -0.409 0.012 -14.400 1.00 91.50 144 GLY A C 1
ATOM 1128 O O . GLY A 1 144 ? -0.710 -0.942 -15.119 1.00 91.50 144 GLY A O 1
ATOM 1129 N N . VAL A 1 145 ? -0.845 0.113 -13.140 1.00 93.00 145 VAL A N 1
ATOM 1130 C CA . VAL A 1 145 ? -1.809 -0.799 -12.514 1.00 93.00 145 VAL A CA 1
ATOM 1131 C C . VAL A 1 145 ? -3.166 -0.104 -12.476 1.00 93.00 145 VAL A C 1
ATOM 1133 O O . VAL A 1 145 ? -3.418 0.761 -11.639 1.00 93.00 145 VAL A O 1
ATOM 1136 N N . VAL A 1 146 ? -4.033 -0.474 -13.418 1.00 92.56 146 VAL A N 1
ATOM 1137 C CA . VAL A 1 146 ? -5.385 0.078 -13.556 1.00 92.56 146 VAL A CA 1
ATOM 1138 C C . VAL A 1 146 ? -6.373 -1.074 -13.667 1.00 92.56 146 VAL A C 1
ATOM 1140 O O . VAL A 1 146 ? -6.305 -1.861 -14.608 1.00 92.56 146 VAL A O 1
ATOM 1143 N N . ASP A 1 147 ? -7.287 -1.161 -12.706 1.00 94.06 147 ASP A N 1
ATOM 1144 C CA . ASP A 1 147 ? -8.409 -2.100 -12.702 1.00 94.06 147 ASP A CA 1
ATOM 1145 C C . ASP A 1 147 ? -9.654 -1.356 -12.206 1.00 94.06 147 ASP A C 1
ATOM 1147 O O . ASP A 1 147 ? -9.900 -1.213 -11.005 1.00 94.06 147 ASP A O 1
ATOM 1151 N N . GLU A 1 148 ? -10.434 -0.831 -13.151 1.00 94.12 148 GLU A N 1
ATOM 1152 C CA . GLU A 1 148 ? -11.633 -0.051 -12.843 1.00 94.12 148 GLU A CA 1
ATOM 1153 C C . GLU A 1 148 ? -12.703 -0.894 -12.147 1.00 94.12 148 GLU A C 1
ATOM 1155 O O . GLU A 1 148 ? -13.399 -0.398 -11.263 1.00 94.12 148 GLU A O 1
ATOM 1160 N N . ALA A 1 149 ? -12.824 -2.177 -12.495 1.00 95.12 149 ALA A N 1
ATOM 1161 C CA . ALA A 1 149 ? -13.805 -3.059 -11.876 1.00 95.12 149 ALA A CA 1
ATOM 1162 C C . ALA A 1 149 ? -13.465 -3.301 -10.400 1.00 95.12 149 ALA A C 1
ATOM 1164 O O . ALA A 1 149 ? -14.357 -3.268 -9.551 1.00 95.12 149 ALA A O 1
ATOM 1165 N N . ALA A 1 150 ? -12.187 -3.505 -10.074 1.00 95.25 150 ALA A N 1
ATOM 1166 C CA . ALA A 1 150 ? -11.727 -3.588 -8.691 1.00 95.25 150 ALA A CA 1
ATOM 1167 C C . ALA A 1 150 ? -11.884 -2.253 -7.952 1.00 95.25 150 ALA A C 1
ATOM 1169 O O . ALA A 1 150 ? -12.385 -2.236 -6.828 1.00 95.25 150 ALA A O 1
ATOM 1170 N N . ALA A 1 151 ? -11.554 -1.130 -8.595 1.00 94.06 151 ALA A N 1
ATOM 1171 C CA . ALA A 1 151 ? -11.768 0.198 -8.026 1.00 94.06 151 ALA A CA 1
ATOM 1172 C C . ALA A 1 151 ? -13.236 0.431 -7.634 1.00 94.06 151 ALA A C 1
ATOM 1174 O O . ALA A 1 151 ? -13.509 0.924 -6.542 1.00 94.06 151 ALA A O 1
ATOM 1175 N N . GLN A 1 152 ? -14.189 0.037 -8.484 1.00 95.62 152 GLN A N 1
ATOM 1176 C CA . GLN A 1 152 ? -15.615 0.159 -8.167 1.00 95.62 152 GLN A CA 1
ATOM 1177 C C . GLN A 1 152 ? -16.025 -0.705 -6.970 1.00 95.62 152 GLN A C 1
ATOM 1179 O O . GLN A 1 152 ? -16.814 -0.249 -6.144 1.00 95.62 152 GLN A O 1
ATOM 1184 N N . ARG A 1 153 ? -15.468 -1.918 -6.822 1.00 96.38 153 ARG A N 1
ATOM 1185 C CA . ARG A 1 153 ? -15.718 -2.754 -5.634 1.00 96.38 153 ARG A CA 1
ATOM 1186 C C . ARG A 1 153 ? -15.190 -2.099 -4.358 1.00 96.38 153 ARG A C 1
ATOM 1188 O O . ARG A 1 153 ? -15.921 -2.035 -3.374 1.00 96.38 153 ARG A O 1
ATOM 1195 N N . ALA A 1 154 ? -13.975 -1.553 -4.393 1.00 95.88 154 ALA A N 1
ATOM 1196 C CA . ALA A 1 154 ? -13.393 -0.826 -3.264 1.00 95.88 154 ALA A CA 1
ATOM 1197 C C . ALA A 1 154 ? -14.232 0.398 -2.872 1.00 95.88 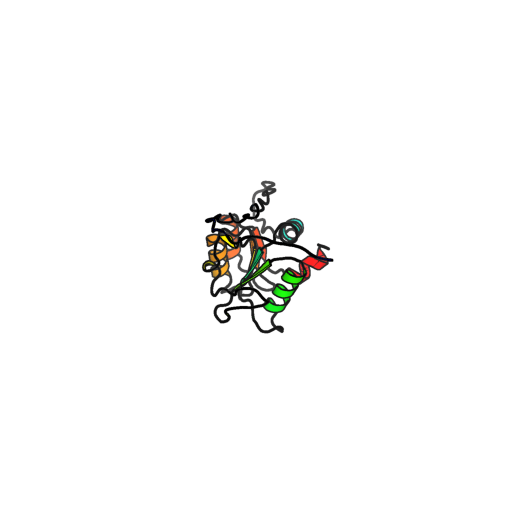154 ALA A C 1
ATOM 1199 O O . ALA A 1 154 ? -14.575 0.562 -1.703 1.00 95.88 154 ALA A O 1
ATOM 1200 N N . LEU A 1 155 ? -14.632 1.217 -3.850 1.00 94.38 155 LEU A N 1
ATOM 1201 C CA . LEU A 1 155 ? -15.485 2.384 -3.613 1.00 94.38 155 LEU A CA 1
ATOM 1202 C C . LEU A 1 155 ? -16.846 1.988 -3.027 1.00 94.38 155 LEU A C 1
ATOM 1204 O O . LEU A 1 155 ? -17.314 2.627 -2.087 1.00 94.38 155 LEU A O 1
ATOM 1208 N N . ALA A 1 156 ? -17.470 0.926 -3.545 1.00 95.56 156 ALA A N 1
ATOM 1209 C CA . ALA A 1 156 ? -18.737 0.412 -3.026 1.00 95.56 156 ALA A CA 1
ATOM 1210 C C . ALA A 1 156 ? -18.617 -0.105 -1.580 1.00 95.56 156 ALA A C 1
ATOM 1212 O O . ALA A 1 156 ? -19.580 -0.016 -0.820 1.00 95.56 156 ALA A O 1
ATOM 1213 N N . ALA A 1 157 ? -17.438 -0.598 -1.194 1.00 95.94 157 ALA A N 1
ATOM 1214 C CA . ALA A 1 157 ? -17.109 -0.988 0.174 1.00 95.94 157 ALA A CA 1
ATOM 1215 C C . ALA A 1 157 ? -16.685 0.192 1.075 1.00 95.94 157 ALA A C 1
ATOM 1217 O O . ALA A 1 157 ? -16.471 0.002 2.268 1.00 95.94 157 ALA A O 1
ATOM 1218 N N . GLY A 1 158 ? -16.593 1.412 0.532 1.00 94.25 158 GLY A N 1
ATOM 1219 C CA . GLY A 1 158 ? -16.253 2.624 1.281 1.00 94.25 158 GLY A CA 1
ATOM 1220 C C . GLY A 1 158 ? -14.759 2.952 1.348 1.00 94.25 158 GLY A C 1
ATOM 1221 O O . GLY A 1 158 ? -14.385 3.882 2.061 1.00 94.25 158 GLY A O 1
ATOM 1222 N N . LEU A 1 159 ? -13.910 2.236 0.607 1.00 95.12 159 LEU A N 1
ATOM 1223 C CA . LEU A 1 159 ? -12.480 2.530 0.524 1.00 95.12 159 LEU A CA 1
ATOM 1224 C C . LEU A 1 159 ? -12.220 3.713 -0.411 1.00 95.12 159 LEU A C 1
ATOM 1226 O O . LEU A 1 159 ? -12.886 3.898 -1.432 1.00 95.12 159 LEU A O 1
ATOM 1230 N N . LEU A 1 160 ? -11.178 4.481 -0.101 1.00 94.56 160 LEU A N 1
ATOM 1231 C CA . LEU A 1 160 ? -10.607 5.446 -1.035 1.00 94.56 160 LEU A CA 1
ATOM 1232 C C . LEU A 1 160 ? -9.749 4.720 -2.077 1.00 94.56 160 LEU A C 1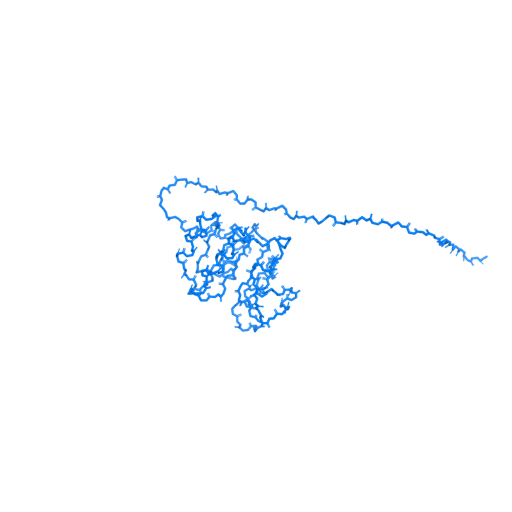
ATOM 1234 O O . LEU A 1 160 ? -9.085 3.729 -1.774 1.00 94.56 160 LEU A O 1
ATOM 1238 N N . VAL A 1 161 ? -9.745 5.224 -3.312 1.00 95.38 161 VAL A N 1
ATOM 1239 C CA . VAL A 1 161 ? -9.032 4.584 -4.423 1.00 95.38 161 VAL A CA 1
ATOM 1240 C C . VAL A 1 161 ? -8.122 5.574 -5.130 1.00 95.38 161 VAL A C 1
ATOM 1242 O O . VAL A 1 161 ? -8.582 6.564 -5.702 1.00 95.38 161 VAL A O 1
ATOM 1245 N N . VAL A 1 162 ? -6.831 5.251 -5.153 1.00 95.44 162 VAL A N 1
ATOM 1246 C CA . VAL A 1 162 ? -5.828 5.891 -6.005 1.00 95.44 162 VAL A CA 1
ATOM 1247 C C . VAL A 1 162 ? -5.361 4.870 -7.041 1.00 95.44 162 VAL A C 1
ATOM 1249 O O . VAL A 1 162 ? -4.998 3.754 -6.682 1.00 95.44 162 VAL A O 1
ATOM 1252 N N . MET A 1 163 ? -5.369 5.239 -8.323 1.00 94.06 163 MET A N 1
ATOM 1253 C CA . MET A 1 163 ? -4.863 4.403 -9.419 1.00 94.06 163 MET A CA 1
ATOM 1254 C C . MET A 1 163 ? -3.817 5.140 -10.238 1.00 94.06 163 MET A C 1
ATOM 1256 O O . MET A 1 163 ? -3.904 6.358 -10.393 1.00 94.06 163 MET A O 1
ATOM 1260 N N . ASP A 1 164 ? -2.875 4.382 -10.799 1.00 95.12 164 ASP A N 1
ATOM 1261 C CA . ASP A 1 164 ? -1.827 4.882 -11.686 1.00 95.12 164 ASP A CA 1
ATOM 1262 C C . ASP A 1 164 ? -1.026 6.042 -11.069 1.00 95.12 164 ASP A C 1
ATOM 1264 O O . ASP A 1 164 ? -0.789 7.083 -11.686 1.00 95.12 164 ASP A O 1
ATOM 1268 N N . ARG A 1 165 ? -0.627 5.901 -9.799 1.00 95.06 165 ARG A N 1
ATOM 1269 C CA . ARG A 1 165 ? 0.199 6.891 -9.087 1.00 95.06 165 ARG A CA 1
ATOM 1270 C C . ARG A 1 165 ? 1.309 6.212 -8.304 1.00 95.06 165 ARG A C 1
ATOM 1272 O O . ARG A 1 165 ? 1.188 5.062 -7.905 1.00 95.06 165 ARG A O 1
ATOM 1279 N N . CYS A 1 166 ? 2.386 6.941 -8.033 1.00 96.69 166 CYS A N 1
ATOM 1280 C CA . CYS A 1 166 ? 3.487 6.467 -7.196 1.00 96.69 166 CYS A CA 1
ATOM 1281 C C . CYS A 1 166 ? 3.677 7.434 -6.022 1.00 96.69 166 CYS A C 1
ATOM 1283 O O . CYS A 1 166 ? 3.935 8.613 -6.271 1.00 96.69 166 CYS A O 1
ATOM 1285 N N . PRO A 1 167 ? 3.615 6.982 -4.756 1.00 95.81 167 PRO A N 1
ATOM 1286 C CA . PRO A 1 167 ? 3.748 7.874 -3.610 1.00 95.81 167 PRO A CA 1
ATOM 1287 C C . PRO A 1 167 ? 5.140 8.518 -3.561 1.00 95.81 167 PRO A C 1
ATOM 1289 O O . PRO A 1 167 ? 5.261 9.674 -3.181 1.00 95.81 167 PRO A O 1
ATOM 1292 N N . ALA A 1 168 ? 6.183 7.848 -4.068 1.00 95.25 168 ALA A N 1
ATOM 1293 C CA . ALA A 1 168 ? 7.517 8.442 -4.189 1.00 95.25 168 ALA A CA 1
ATOM 1294 C C . ALA A 1 168 ? 7.600 9.599 -5.209 1.00 95.25 168 ALA A C 1
ATOM 1296 O O . ALA A 1 168 ? 8.541 10.386 -5.153 1.00 95.25 168 ALA A O 1
ATOM 1297 N N . ILE A 1 169 ? 6.641 9.704 -6.137 1.00 96.12 169 ILE A N 1
ATOM 1298 C CA . ILE A 1 169 ? 6.487 10.856 -7.042 1.00 96.12 169 ILE A CA 1
ATOM 1299 C C . ILE A 1 169 ? 5.562 11.904 -6.409 1.00 96.12 169 ILE A C 1
ATOM 1301 O O . ILE A 1 169 ? 5.834 13.098 -6.496 1.00 96.12 169 ILE A O 1
ATOM 1305 N N . GLU A 1 170 ? 4.482 11.468 -5.757 1.00 95.25 170 GLU A N 1
ATOM 1306 C CA . GLU A 1 170 ? 3.479 12.363 -5.172 1.00 95.25 170 GLU A CA 1
ATOM 1307 C C . GLU A 1 170 ? 3.989 13.134 -3.945 1.00 95.25 170 GLU A C 1
ATOM 1309 O O . GLU A 1 170 ? 3.720 14.327 -3.848 1.00 95.25 170 GLU A O 1
ATOM 1314 N N . LEU A 1 171 ? 4.764 12.506 -3.053 1.00 93.75 171 LEU A N 1
ATOM 1315 C CA . LEU A 1 171 ? 5.347 13.148 -1.863 1.00 93.75 171 LEU A CA 1
ATOM 1316 C C . LEU A 1 171 ? 6.112 14.446 -2.204 1.00 93.75 171 LEU A C 1
ATOM 1318 O O . LEU A 1 171 ? 5.690 15.521 -1.767 1.00 93.75 171 LEU A O 1
ATOM 1322 N N . PRO A 1 172 ? 7.163 14.423 -3.057 1.00 93.31 172 PRO A N 1
ATOM 1323 C CA . PRO A 1 172 ? 7.875 15.649 -3.415 1.00 93.31 172 PRO A CA 1
ATOM 1324 C C . PRO A 1 172 ? 7.012 16.621 -4.229 1.00 93.31 172 PRO A C 1
ATOM 1326 O O . PRO A 1 172 ? 7.170 17.831 -4.091 1.00 93.31 172 PRO A O 1
ATOM 1329 N N . ARG A 1 173 ? 6.080 16.123 -5.056 1.00 91.56 173 ARG A N 1
ATOM 1330 C CA . ARG A 1 173 ? 5.167 16.970 -5.846 1.00 91.56 173 ARG A CA 1
ATOM 1331 C C . ARG A 1 173 ? 4.233 17.793 -4.959 1.00 91.56 173 ARG A C 1
ATOM 1333 O O . ARG A 1 173 ? 3.871 18.910 -5.322 1.00 91.56 173 ARG A O 1
ATOM 1340 N N . LEU A 1 174 ? 3.816 17.230 -3.828 1.00 88.00 174 LEU A N 1
ATOM 1341 C CA . LEU A 1 174 ? 2.883 17.850 -2.890 1.00 88.00 174 LEU A CA 1
ATOM 1342 C C . LEU A 1 174 ? 3.576 18.616 -1.762 1.00 88.00 174 LEU A C 1
ATOM 1344 O O . LEU A 1 174 ? 2.880 19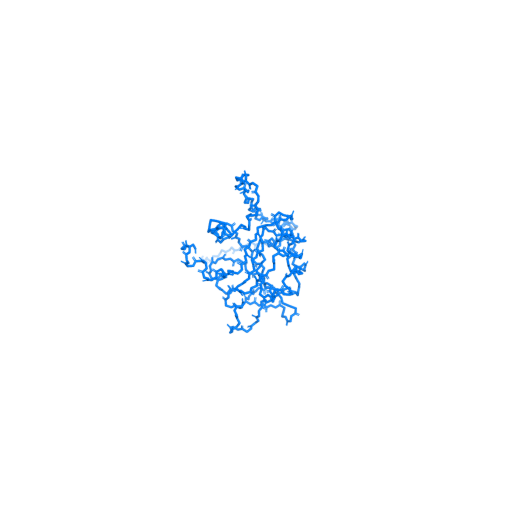.327 -1.039 1.00 88.00 174 LEU A O 1
ATOM 1348 N N . ALA A 1 175 ? 4.907 18.514 -1.669 1.00 85.81 175 ALA A N 1
ATOM 1349 C CA . ALA A 1 175 ? 5.733 19.106 -0.619 1.00 85.81 175 ALA A CA 1
ATOM 1350 C C . ALA A 1 175 ? 5.259 18.712 0.792 1.00 85.81 175 ALA A C 1
ATOM 1352 O O . ALA A 1 175 ? 5.139 19.565 1.674 1.00 85.81 175 ALA A O 1
ATOM 1353 N N . VAL A 1 176 ? 4.965 17.419 0.967 1.00 73.88 176 VAL A N 1
ATOM 1354 C CA . VAL A 1 176 ? 4.543 16.805 2.236 1.00 73.88 176 VAL A CA 1
ATOM 1355 C C . VAL A 1 176 ? 5.490 15.703 2.678 1.00 73.88 176 VAL A C 1
ATOM 1357 O O . VAL A 1 176 ? 6.154 15.102 1.800 1.00 73.88 176 VAL A O 1
#

Sequence (176 aa):
MSEDCGDVRVRRRRGAALIGRGSPRVRLSPLVGHTRGTALHTTQDFIRDLLTKTHTWAVVGCSPDPRRASHRVARVLQHSGFRVIPVNPHVEQLLGERCYPRLTDIPAREGVEVVDIFRRADQAGVHVDEAIEIDACAIWMQLGVVDEAAAQRALAAGLLVVMDRCPAIELPRLAV

Radius of gyration: 21.12 Å; Cα contacts (8 Å, |Δi|>4): 266; chains: 1; bounding box: 61×35×72 Å

Mean predicted aligned error: 10.54 Å

pLDDT: mean 81.7, std 25.23, range [24.03, 98.75]

Secondary structure (DSSP, 8-state):
---------------------PPPP----------SS---S--HHHHHHHHHH--EEEEET--S-TTSHHHHHHHHHHHTT-EEEEE-TT-SEETTEEPBSSGGGS-GGG---EEEE-S-HHHHHHHHHHHHHTT-SEEEEPTT---HHHHHHHHHTT-EEE-S--HHHHHHHHT-